Protein AF-A0A931T1K4-F1 (afdb_monomer)

Radius of gyration: 20.06 Å; Cα contacts (8 Å, |Δi|>4): 261; chains: 1; bounding box: 48×31×56 Å

Sequence (236 aa):
MEAYREVIERIEALARERGLSFDPVYFRVTDSDQIAEVASMGLPNRFVHWYWGGAYKELVTQQAKEVFSILELVLNTTPSHAFLRSTNSYLQNVLVIAHVFGHVDFFKNNHWYRKSDKNMLNHAELHARTIRKYEDLYGRDKVEPLLDALLTVASTVNAFERSPAERRKRLIYHLEDKAPMEEWERHLLQIVREEAEYFDLIQRTHVINEGWATFVEAELLRDILDTKSWASLSVQ

Mean predicted aligned error: 4.66 Å

Structure (mmCIF, N/CA/C/O backbone):
data_AF-A0A931T1K4-F1
#
_entry.id   AF-A0A931T1K4-F1
#
loop_
_atom_site.group_PDB
_atom_site.id
_atom_site.type_symbol
_atom_site.label_atom_id
_atom_site.label_alt_id
_atom_site.label_comp_id
_atom_site.label_asym_id
_atom_site.label_entity_id
_atom_site.label_seq_id
_ato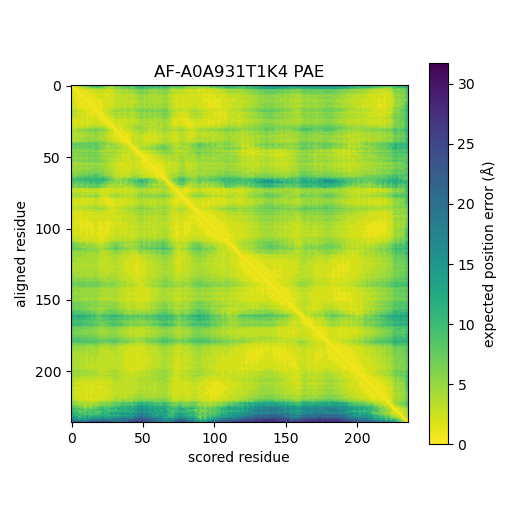m_site.pdbx_PDB_ins_code
_atom_site.Cartn_x
_atom_site.Cartn_y
_atom_site.Cartn_z
_atom_site.occupancy
_atom_site.B_iso_or_equiv
_atom_site.auth_seq_id
_atom_site.auth_comp_id
_atom_site.auth_asym_id
_atom_site.auth_atom_id
_atom_site.pdbx_PDB_model_num
ATOM 1 N N . MET A 1 1 ? 13.619 13.461 -12.540 1.00 87.12 1 MET A N 1
ATOM 2 C CA . MET A 1 1 ? 12.434 13.243 -13.397 1.00 87.12 1 MET A CA 1
ATOM 3 C C . MET A 1 1 ? 12.696 13.547 -14.862 1.00 87.12 1 MET A C 1
ATOM 5 O O . MET A 1 1 ? 12.354 12.695 -15.662 1.00 87.12 1 MET A O 1
ATOM 9 N N . GLU A 1 2 ? 13.323 14.675 -15.227 1.00 86.94 2 GLU A N 1
ATOM 10 C CA . GLU A 1 2 ? 13.563 15.039 -16.643 1.00 86.94 2 GLU A CA 1
ATOM 11 C C . GLU A 1 2 ? 14.201 13.910 -17.473 1.00 86.94 2 GLU A C 1
ATOM 13 O O . GLU A 1 2 ? 13.693 13.570 -18.533 1.00 86.94 2 GLU A O 1
ATOM 18 N N . ALA A 1 3 ? 15.229 13.249 -16.928 1.00 88.12 3 ALA A N 1
ATOM 19 C CA . ALA A 1 3 ? 15.934 12.143 -17.584 1.00 88.12 3 ALA A CA 1
ATOM 20 C C . ALA A 1 3 ? 15.051 10.925 -17.931 1.00 88.12 3 ALA A C 1
ATOM 22 O O . ALA A 1 3 ? 15.427 10.130 -18.785 1.00 88.12 3 ALA A O 1
ATOM 23 N N . TYR A 1 4 ? 13.898 10.765 -17.272 1.00 92.94 4 TYR A N 1
ATOM 24 C CA . TYR A 1 4 ? 13.000 9.627 -17.475 1.00 92.94 4 TYR A CA 1
ATOM 25 C C . TYR A 1 4 ? 11.753 9.980 -18.294 1.00 92.94 4 TYR A C 1
ATOM 27 O O . TYR A 1 4 ? 10.994 9.079 -18.628 1.00 92.94 4 TYR A O 1
ATOM 35 N N . ARG A 1 5 ? 11.509 11.258 -18.625 1.00 93.19 5 ARG A N 1
ATOM 36 C CA . ARG A 1 5 ? 10.252 11.672 -19.275 1.00 93.19 5 ARG A CA 1
ATOM 37 C C . ARG A 1 5 ? 10.025 10.940 -20.600 1.00 93.19 5 ARG A C 1
ATOM 39 O O . ARG A 1 5 ? 8.990 10.311 -20.771 1.00 93.19 5 ARG A O 1
ATOM 46 N N . GLU A 1 6 ? 11.016 10.974 -21.487 1.00 92.69 6 GLU A N 1
ATOM 47 C CA . GLU A 1 6 ? 10.922 10.369 -22.822 1.00 92.69 6 GLU A CA 1
ATOM 48 C C . GLU A 1 6 ? 10.694 8.851 -22.757 1.00 92.69 6 GLU A C 1
ATOM 50 O O . GLU A 1 6 ? 9.853 8.306 -23.470 1.00 92.69 6 GLU A O 1
ATOM 55 N N . VAL A 1 7 ? 11.405 8.156 -21.862 1.00 93.19 7 VAL A N 1
ATOM 56 C CA . VAL A 1 7 ? 11.259 6.701 -21.718 1.00 93.19 7 VAL A CA 1
ATOM 57 C C . VAL A 1 7 ? 9.935 6.319 -21.055 1.00 93.19 7 VAL A C 1
ATOM 59 O O . VAL A 1 7 ? 9.334 5.335 -21.472 1.00 93.19 7 VAL A O 1
ATOM 62 N N . ILE A 1 8 ? 9.432 7.108 -20.096 1.00 95.75 8 ILE A N 1
ATOM 63 C CA . ILE A 1 8 ? 8.096 6.909 -19.512 1.00 95.75 8 ILE A CA 1
ATOM 64 C C . ILE A 1 8 ? 7.027 7.040 -20.598 1.00 95.75 8 ILE A C 1
ATOM 66 O O . ILE A 1 8 ? 6.200 6.145 -20.728 1.00 95.75 8 ILE A O 1
ATOM 70 N N . GLU A 1 9 ? 7.066 8.105 -21.405 1.00 95.56 9 GLU A N 1
ATOM 71 C CA . GLU A 1 9 ? 6.104 8.325 -22.496 1.00 95.56 9 GLU A CA 1
ATOM 72 C C . GLU A 1 9 ? 6.147 7.186 -23.526 1.00 95.56 9 GLU A C 1
ATOM 74 O O . GLU A 1 9 ? 5.102 6.692 -23.957 1.00 95.56 9 GLU A O 1
ATOM 79 N N . ARG A 1 10 ? 7.351 6.714 -23.880 1.00 95.38 10 ARG A N 1
ATOM 80 C CA . ARG A 1 10 ? 7.534 5.581 -24.795 1.00 95.38 10 ARG A CA 1
ATOM 81 C C . ARG A 1 10 ? 6.983 4.272 -24.222 1.00 95.38 10 ARG A C 1
ATOM 83 O O . ARG A 1 10 ? 6.277 3.561 -24.935 1.00 95.38 10 ARG A O 1
ATOM 90 N N . ILE A 1 11 ? 7.303 3.946 -22.966 1.00 96.31 11 ILE A N 1
ATOM 91 C CA . ILE A 1 11 ? 6.806 2.735 -22.293 1.00 96.31 11 ILE A CA 1
ATOM 92 C C . ILE A 1 11 ? 5.284 2.802 -22.158 1.00 96.31 11 ILE A C 1
ATOM 94 O O . ILE A 1 11 ? 4.610 1.819 -22.451 1.00 96.31 11 ILE A O 1
ATOM 98 N N . GLU A 1 12 ? 4.733 3.951 -21.764 1.00 97.00 12 GLU A N 1
ATOM 99 C CA . GLU A 1 12 ? 3.289 4.128 -21.620 1.00 97.00 12 GLU A CA 1
ATOM 100 C C . GLU A 1 12 ? 2.561 3.907 -22.951 1.00 97.00 12 GLU A C 1
ATOM 102 O O . GLU A 1 12 ? 1.560 3.187 -23.000 1.00 97.00 12 GLU A O 1
ATOM 107 N N . ALA A 1 13 ? 3.063 4.507 -24.036 1.00 96.88 13 ALA A N 1
ATOM 108 C CA . ALA A 1 13 ? 2.489 4.344 -25.366 1.00 96.88 13 ALA A CA 1
ATOM 109 C C . ALA A 1 13 ? 2.502 2.872 -25.803 1.00 96.88 13 ALA A C 1
ATOM 111 O O . ALA A 1 13 ? 1.471 2.351 -26.234 1.00 96.88 13 ALA A O 1
ATOM 112 N N . LEU A 1 14 ? 3.636 2.189 -25.612 1.00 96.56 14 LEU A N 1
ATOM 113 C CA . LEU A 1 14 ? 3.775 0.770 -25.926 1.00 96.56 14 LEU A CA 1
ATOM 114 C C . LEU A 1 14 ? 2.833 -0.093 -25.075 1.00 96.56 14 LEU A C 1
ATOM 116 O O . LEU A 1 14 ? 2.155 -0.968 -25.602 1.00 96.56 14 LEU A O 1
ATOM 120 N N . ALA A 1 15 ? 2.727 0.177 -23.773 1.00 97.44 15 ALA A N 1
ATOM 121 C CA . ALA A 1 15 ? 1.816 -0.533 -22.879 1.00 97.44 15 ALA A CA 1
ATOM 122 C C . ALA A 1 15 ? 0.359 -0.429 -23.356 1.00 97.44 15 ALA A C 1
ATOM 124 O O . ALA A 1 15 ? -0.353 -1.433 -23.414 1.00 97.44 15 ALA A O 1
ATOM 125 N N . ARG A 1 16 ? -0.075 0.763 -23.783 1.00 97.62 16 ARG A N 1
ATOM 126 C CA . ARG A 1 16 ? -1.419 0.963 -24.349 1.00 97.62 16 ARG A CA 1
ATOM 127 C C . ARG A 1 16 ? -1.602 0.253 -25.692 1.00 97.62 16 ARG A C 1
ATOM 129 O O . ARG A 1 16 ? -2.656 -0.337 -25.911 1.00 97.62 16 ARG A O 1
ATOM 136 N N . GLU A 1 17 ? -0.597 0.265 -26.567 1.00 96.69 17 GLU A N 1
ATOM 137 C CA . GLU A 1 17 ? -0.617 -0.471 -27.843 1.00 96.69 17 GLU A CA 1
ATOM 138 C C . GLU A 1 17 ? -0.758 -1.985 -27.627 1.00 96.69 17 GLU A C 1
ATOM 140 O O . GLU A 1 17 ? -1.510 -2.657 -28.334 1.00 96.69 17 GLU A O 1
ATOM 145 N N . ARG A 1 18 ? -0.103 -2.515 -26.589 1.00 95.31 18 ARG A N 1
ATOM 146 C CA . ARG A 1 18 ? -0.190 -3.921 -26.165 1.00 95.31 18 ARG A CA 1
ATOM 147 C C . ARG A 1 18 ? -1.501 -4.265 -25.442 1.00 95.31 18 ARG A C 1
ATOM 149 O O . ARG A 1 18 ? -1.695 -5.414 -25.052 1.00 95.31 18 ARG A O 1
ATOM 156 N N . GLY A 1 19 ? -2.417 -3.305 -25.303 1.00 96.38 19 GLY A N 1
ATOM 157 C CA . GLY A 1 19 ? -3.762 -3.514 -24.769 1.00 96.38 19 GLY A CA 1
ATOM 158 C C . GLY A 1 19 ? -3.890 -3.369 -23.253 1.00 96.38 19 GLY A C 1
ATOM 159 O O . GLY A 1 19 ? -4.955 -3.681 -22.718 1.00 96.38 19 GLY A O 1
ATOM 160 N N . LEU A 1 20 ? -2.853 -2.889 -22.556 1.00 97.50 20 LEU A N 1
ATOM 161 C CA . LEU A 1 20 ? -2.938 -2.638 -21.119 1.00 97.50 20 LEU A CA 1
ATOM 162 C C . LEU A 1 20 ? -3.850 -1.438 -20.841 1.00 97.50 20 LEU A C 1
ATOM 164 O O . LEU A 1 20 ? -3.889 -0.449 -21.581 1.00 97.50 20 LEU A O 1
ATOM 168 N N . SER A 1 21 ? -4.577 -1.513 -19.731 1.00 96.56 21 SER A N 1
ATOM 169 C CA . SER A 1 21 ? -5.477 -0.468 -19.264 1.00 96.56 21 SER A CA 1
ATOM 170 C C . SER A 1 21 ? -5.176 -0.143 -17.814 1.00 96.56 21 SER A C 1
ATOM 172 O O . SER A 1 21 ? -5.375 -0.964 -16.927 1.00 96.56 21 SER A O 1
ATOM 174 N N . PHE A 1 22 ? -4.789 1.105 -17.570 1.00 95.94 22 PHE A N 1
ATOM 175 C CA . PHE A 1 22 ? -4.417 1.618 -16.254 1.00 95.94 22 PHE A CA 1
ATOM 176 C C . PHE A 1 22 ? -4.874 3.073 -16.080 1.00 95.94 22 PHE A C 1
ATOM 178 O O . PHE A 1 22 ? -5.330 3.714 -17.038 1.00 95.94 22 PHE A O 1
ATOM 185 N N . ASP A 1 23 ? -4.845 3.560 -14.842 1.00 93.06 23 ASP A N 1
ATOM 186 C CA . ASP A 1 23 ? -5.029 4.981 -14.522 1.00 93.06 23 ASP A CA 1
ATOM 187 C C . ASP A 1 23 ? -3.715 5.747 -14.764 1.00 93.06 23 ASP A C 1
ATOM 189 O O . ASP A 1 23 ? -2.659 5.118 -14.831 1.00 93.06 23 ASP A O 1
ATOM 193 N N . PRO A 1 24 ? -3.735 7.087 -14.906 1.00 95.00 24 PRO A N 1
ATOM 194 C CA . PRO A 1 24 ? -2.505 7.861 -15.061 1.00 95.00 24 PRO A CA 1
ATOM 195 C C . PRO A 1 24 ? -1.522 7.594 -13.917 1.00 95.00 24 PRO A C 1
ATOM 197 O O . PRO A 1 24 ? -1.937 7.513 -12.757 1.00 95.00 24 PRO A O 1
ATOM 200 N N . VAL A 1 25 ? -0.232 7.489 -14.244 1.00 96.44 25 VAL A N 1
ATOM 201 C CA . VAL A 1 25 ? 0.833 7.204 -13.275 1.00 96.44 25 VAL A CA 1
ATOM 202 C C . VAL A 1 25 ? 1.661 8.459 -13.028 1.00 96.44 25 VAL A C 1
ATOM 204 O O . VAL A 1 25 ? 2.205 9.060 -13.952 1.00 96.44 25 VAL A O 1
ATOM 207 N N . TYR A 1 26 ? 1.775 8.852 -11.765 1.00 94.94 26 TYR A N 1
ATOM 208 C CA . TYR A 1 26 ? 2.653 9.920 -11.315 1.00 94.94 26 TYR A CA 1
ATOM 209 C C . TYR A 1 26 ? 3.934 9.324 -10.729 1.00 94.94 26 TYR A C 1
ATOM 211 O O . TYR A 1 26 ? 3.934 8.780 -9.623 1.00 94.94 26 TYR A O 1
ATOM 219 N N . PHE A 1 27 ? 5.033 9.441 -11.475 1.00 95.31 27 PHE A N 1
ATOM 220 C CA . PHE A 1 27 ? 6.354 9.010 -11.028 1.00 95.31 27 PHE A CA 1
ATOM 221 C C . PHE A 1 27 ? 7.057 10.103 -10.219 1.00 95.31 27 PHE A C 1
ATOM 223 O O . PHE A 1 27 ? 7.136 11.261 -10.640 1.00 95.31 27 PHE A O 1
ATOM 230 N N . ARG A 1 28 ? 7.650 9.717 -9.090 1.00 93.06 28 ARG A N 1
ATOM 231 C CA . ARG A 1 28 ? 8.493 10.577 -8.256 1.00 93.06 28 ARG A CA 1
ATOM 232 C C . ARG A 1 28 ? 9.820 9.884 -7.972 1.00 93.06 28 ARG A C 1
ATOM 234 O O . ARG A 1 28 ? 9.836 8.730 -7.571 1.00 93.06 28 ARG A O 1
ATOM 241 N N . VAL A 1 29 ? 10.930 10.602 -8.129 1.00 92.81 29 VAL A N 1
ATOM 242 C CA . VAL A 1 29 ? 12.235 10.135 -7.635 1.00 92.81 29 VAL A CA 1
ATOM 243 C C . VAL A 1 29 ? 12.359 10.500 -6.159 1.00 92.81 29 VAL A C 1
ATOM 245 O O . VAL A 1 29 ? 12.143 11.658 -5.795 1.00 92.81 29 VAL A O 1
ATOM 248 N N . THR A 1 30 ? 12.715 9.523 -5.336 1.00 91.56 30 THR A N 1
ATOM 249 C CA . THR A 1 30 ? 12.908 9.647 -3.890 1.00 91.56 30 THR A CA 1
ATOM 250 C C . THR A 1 30 ? 14.254 9.070 -3.473 1.00 91.56 30 THR A C 1
ATOM 252 O O . THR A 1 30 ? 14.827 8.220 -4.160 1.00 91.56 30 THR A O 1
ATOM 255 N N . ASP A 1 31 ? 14.774 9.534 -2.343 1.00 89.88 31 ASP A N 1
ATOM 256 C CA . ASP A 1 31 ? 15.893 8.868 -1.678 1.00 89.88 31 ASP A CA 1
ATOM 257 C C . ASP A 1 31 ? 15.428 7.611 -0.909 1.00 89.88 31 ASP A C 1
ATOM 259 O O . ASP A 1 31 ? 14.238 7.273 -0.877 1.00 89.88 31 ASP A O 1
ATOM 263 N N . SER A 1 32 ? 16.390 6.873 -0.347 1.00 83.94 32 SER A N 1
ATOM 264 C CA . SER A 1 32 ? 16.126 5.628 0.388 1.00 83.94 32 SER A CA 1
ATOM 265 C C . SER A 1 32 ? 15.343 5.855 1.689 1.00 83.94 32 SER A C 1
ATOM 267 O O . SER A 1 32 ? 14.574 4.984 2.087 1.00 83.94 32 SER A O 1
ATOM 269 N N . ASP A 1 33 ? 15.494 7.014 2.329 1.00 85.94 33 ASP A N 1
ATOM 270 C CA . ASP A 1 33 ? 14.808 7.314 3.588 1.00 85.94 33 ASP A CA 1
ATOM 271 C C . ASP A 1 33 ? 13.334 7.641 3.321 1.00 85.94 33 ASP A C 1
ATOM 273 O O . ASP A 1 33 ? 12.442 7.082 3.957 1.00 85.94 33 ASP A O 1
ATOM 277 N N . GLN A 1 34 ? 13.064 8.459 2.301 1.00 89.12 34 GLN A N 1
ATOM 278 C CA . GLN A 1 34 ? 11.718 8.808 1.847 1.00 89.12 34 GLN A CA 1
ATOM 279 C C . GLN A 1 34 ? 10.921 7.578 1.411 1.00 89.12 34 GLN A C 1
ATOM 281 O O . GLN A 1 34 ? 9.748 7.447 1.761 1.00 89.12 34 GLN A O 1
ATOM 286 N N . ILE A 1 35 ? 11.528 6.662 0.644 1.00 88.31 35 ILE A N 1
ATOM 287 C CA . ILE A 1 35 ? 10.817 5.447 0.225 1.00 88.31 35 ILE A CA 1
ATOM 288 C C . ILE A 1 35 ? 10.576 4.511 1.415 1.00 88.31 35 ILE A C 1
ATOM 290 O O . ILE A 1 35 ? 9.514 3.895 1.492 1.00 88.31 35 ILE A O 1
ATOM 294 N N . ALA A 1 36 ? 11.514 4.437 2.369 1.00 88.31 36 ALA A N 1
ATOM 295 C CA . ALA A 1 36 ? 11.351 3.640 3.581 1.00 88.31 36 ALA A CA 1
ATOM 296 C C . ALA A 1 36 ? 10.256 4.198 4.501 1.00 88.31 36 ALA A C 1
ATOM 298 O O . ALA A 1 36 ? 9.485 3.424 5.067 1.00 88.31 36 ALA A O 1
ATOM 299 N N . GLU A 1 37 ? 10.140 5.522 4.616 1.00 88.38 37 GLU A N 1
ATOM 300 C CA . GLU A 1 37 ? 9.057 6.188 5.345 1.00 88.38 37 GLU A CA 1
ATOM 301 C C . GLU A 1 37 ? 7.692 5.770 4.783 1.00 88.38 37 GLU A C 1
ATOM 303 O O . GLU A 1 37 ? 6.869 5.205 5.509 1.00 88.38 37 GLU A O 1
ATOM 308 N N . VAL A 1 38 ? 7.485 5.931 3.471 1.00 88.25 38 VAL A N 1
ATOM 309 C CA . VAL A 1 38 ? 6.223 5.544 2.823 1.00 88.25 38 VAL A CA 1
ATOM 310 C C . VAL A 1 38 ? 5.974 4.037 2.937 1.00 88.25 38 VAL A C 1
ATOM 312 O O . VAL A 1 38 ? 4.859 3.630 3.257 1.00 88.25 38 VAL A O 1
ATOM 315 N N . ALA A 1 39 ? 6.993 3.199 2.726 1.00 88.38 39 ALA A N 1
ATOM 316 C CA . ALA A 1 39 ? 6.856 1.744 2.787 1.00 88.38 39 ALA A CA 1
ATOM 317 C C . ALA A 1 39 ? 6.519 1.236 4.199 1.00 88.38 39 ALA A C 1
ATOM 319 O O . ALA A 1 39 ? 5.671 0.360 4.347 1.00 88.38 39 ALA A O 1
ATOM 320 N N . SER A 1 40 ? 7.139 1.804 5.238 1.00 89.00 40 SER A N 1
ATOM 321 C CA . SER A 1 40 ? 6.898 1.415 6.635 1.00 89.00 40 SER A CA 1
ATOM 322 C C . SER A 1 40 ? 5.491 1.759 7.124 1.00 89.00 40 SER A C 1
ATOM 324 O O . SER A 1 40 ? 4.880 0.982 7.857 1.00 89.00 40 SER A O 1
ATOM 326 N N . MET A 1 41 ? 4.952 2.902 6.695 1.00 86.56 41 MET A N 1
ATOM 327 C CA . MET A 1 41 ? 3.578 3.292 7.009 1.00 86.56 41 MET A CA 1
ATOM 328 C C . MET A 1 41 ? 2.569 2.599 6.083 1.00 86.56 41 MET A C 1
ATOM 330 O O . MET A 1 41 ? 1.409 2.415 6.455 1.00 86.56 41 MET A O 1
ATOM 334 N N . GLY A 1 42 ? 2.988 2.231 4.871 1.00 85.12 42 GLY A N 1
ATOM 335 C CA . GLY A 1 42 ? 2.167 1.671 3.796 1.00 85.12 42 GLY A CA 1
ATOM 336 C C . GLY A 1 42 ? 1.314 2.711 3.058 1.00 85.12 42 GLY A C 1
ATOM 337 O O . GLY A 1 42 ? 1.010 2.534 1.881 1.00 85.12 42 GLY A O 1
ATOM 338 N N . LEU A 1 43 ? 0.945 3.807 3.728 1.00 87.25 43 LEU A N 1
ATOM 339 C CA . LEU A 1 43 ? 0.208 4.938 3.169 1.00 87.25 43 LEU A CA 1
ATOM 340 C C . LEU A 1 43 ? 0.835 6.257 3.659 1.00 87.25 43 LEU A C 1
ATOM 342 O O . LEU A 1 43 ? 1.068 6.406 4.862 1.00 87.25 43 LEU A O 1
ATOM 346 N N . PRO A 1 44 ? 1.070 7.237 2.769 1.00 85.38 44 PRO A N 1
ATOM 347 C CA . PRO A 1 44 ? 1.333 8.620 3.152 1.00 85.38 44 PRO A CA 1
ATOM 348 C C . PRO A 1 44 ? 0.274 9.162 4.124 1.00 85.38 44 PRO A C 1
ATOM 350 O O . PRO A 1 44 ? -0.911 8.875 3.972 1.00 85.38 44 PRO A O 1
ATOM 353 N N . ASN A 1 45 ? 0.692 9.983 5.092 1.00 84.94 45 ASN A N 1
ATOM 354 C CA . ASN A 1 45 ? -0.183 10.654 6.071 1.00 84.94 45 ASN A CA 1
ATOM 355 C C . ASN A 1 45 ? -1.048 9.729 6.950 1.00 84.94 45 ASN A C 1
ATOM 357 O O . ASN A 1 45 ? -2.015 10.192 7.561 1.00 84.94 45 ASN A O 1
ATOM 361 N N . ARG A 1 46 ? -0.697 8.443 7.050 1.00 90.75 46 ARG A N 1
ATOM 362 C CA . ARG A 1 46 ? -1.349 7.492 7.956 1.00 90.75 46 ARG A CA 1
ATOM 363 C C . ARG A 1 46 ? -1.187 7.911 9.423 1.00 90.75 46 ARG A C 1
ATOM 365 O O . ARG A 1 46 ? -0.295 8.684 9.776 1.00 90.75 46 ARG A O 1
ATOM 372 N N . PHE A 1 47 ? -2.066 7.420 10.295 1.00 92.69 47 PHE A N 1
ATOM 373 C CA . PHE A 1 47 ? -1.985 7.717 11.723 1.00 92.69 47 PHE A CA 1
ATOM 374 C C . PHE A 1 47 ? -0.643 7.282 12.325 1.00 92.69 47 PHE A C 1
ATOM 376 O O . PHE A 1 47 ? -0.070 6.259 11.949 1.00 92.69 47 PHE A O 1
ATOM 383 N N . VAL A 1 48 ? -0.140 8.073 13.273 1.00 90.50 48 VAL A N 1
ATOM 384 C CA . VAL A 1 48 ? 1.145 7.817 13.929 1.00 90.50 48 VAL A CA 1
ATOM 385 C C . VAL A 1 48 ? 0.941 6.788 15.032 1.00 90.50 48 VAL A C 1
ATOM 387 O O . VAL A 1 48 ? 0.041 6.921 15.852 1.00 90.50 48 VAL A O 1
ATOM 390 N N . HIS A 1 49 ? 1.790 5.767 15.051 1.00 92.75 49 HIS A N 1
ATOM 391 C CA . HIS A 1 49 ? 1.782 4.722 16.063 1.00 92.75 49 HIS A CA 1
ATOM 392 C C . HIS A 1 49 ? 3.187 4.129 16.188 1.00 92.75 49 HIS A C 1
ATOM 394 O O . HIS A 1 49 ? 3.917 4.049 15.195 1.00 92.75 49 HIS A O 1
ATOM 400 N N . TRP A 1 50 ? 3.583 3.702 17.389 1.00 91.62 50 TRP A N 1
ATOM 401 C CA . TRP A 1 50 ? 4.937 3.192 17.643 1.00 91.62 50 TRP A CA 1
ATOM 402 C C . TRP A 1 50 ? 5.267 1.948 16.800 1.00 91.62 50 TRP A C 1
ATOM 404 O O . TRP A 1 50 ? 6.416 1.769 16.393 1.00 91.62 50 TRP A O 1
ATOM 414 N N . TYR A 1 51 ? 4.252 1.144 16.464 1.00 88.88 51 TYR A N 1
ATOM 415 C CA . TYR A 1 51 ? 4.368 -0.006 15.560 1.00 88.88 51 TYR A CA 1
ATOM 416 C C . TYR A 1 51 ? 4.996 0.370 14.203 1.00 88.88 51 TYR A C 1
ATOM 418 O O . TYR A 1 51 ? 5.916 -0.311 13.746 1.00 88.88 51 TYR A O 1
ATOM 426 N N . TRP A 1 52 ? 4.591 1.498 13.600 1.00 91.62 52 TRP A N 1
ATOM 427 C CA . TRP A 1 52 ? 5.152 1.974 12.324 1.00 91.62 52 TRP A CA 1
ATOM 428 C C . TRP A 1 52 ? 6.616 2.393 12.467 1.00 91.62 52 TRP A C 1
ATOM 430 O O . TRP A 1 52 ? 7.425 2.129 11.583 1.00 91.62 52 TRP A O 1
ATOM 440 N N . GLY A 1 53 ? 6.981 2.992 13.605 1.00 90.31 53 GLY A N 1
ATOM 441 C CA . GLY A 1 53 ? 8.371 3.342 13.908 1.00 90.31 53 GLY A CA 1
ATOM 442 C C . GLY A 1 53 ? 9.271 2.110 14.046 1.00 90.31 53 GLY A C 1
ATOM 443 O O . GLY A 1 53 ? 10.411 2.120 13.578 1.00 90.31 53 GLY A O 1
ATOM 444 N N . GLY A 1 54 ? 8.748 1.030 14.634 1.00 91.56 54 GLY A N 1
ATOM 445 C CA . GLY A 1 54 ? 9.420 -0.270 14.673 1.00 91.56 54 GLY A CA 1
ATOM 446 C C . GLY A 1 54 ? 9.650 -0.841 13.272 1.00 91.56 54 GLY A C 1
ATOM 447 O O . GLY A 1 54 ? 10.784 -1.181 12.933 1.00 91.56 54 GLY A O 1
ATOM 448 N N . ALA A 1 55 ? 8.604 -0.854 12.440 1.00 90.31 55 ALA A N 1
ATOM 449 C CA . ALA A 1 55 ? 8.678 -1.309 11.051 1.00 90.31 55 ALA A CA 1
ATOM 450 C C . ALA A 1 55 ? 9.670 -0.479 10.216 1.00 90.31 55 ALA A C 1
ATOM 452 O O . ALA A 1 55 ? 10.484 -1.034 9.479 1.00 90.31 55 ALA A O 1
ATOM 453 N N . TYR A 1 56 ? 9.668 0.848 10.379 1.00 92.06 56 TYR A N 1
ATOM 454 C CA . TYR A 1 56 ? 10.643 1.737 9.747 1.00 92.06 56 TYR A CA 1
ATOM 455 C C . TYR A 1 56 ? 12.074 1.379 10.149 1.00 92.06 56 TYR A C 1
ATOM 457 O O . TYR A 1 56 ? 12.954 1.232 9.298 1.00 92.06 56 TYR A O 1
ATOM 465 N N . LYS A 1 57 ? 12.319 1.196 11.453 1.00 92.06 57 LYS A N 1
ATOM 466 C CA . LYS A 1 57 ? 13.654 0.867 11.959 1.00 92.06 57 LYS A CA 1
ATOM 467 C C . LYS A 1 57 ? 14.146 -0.475 11.428 1.00 92.06 57 LYS A C 1
ATOM 469 O O . LYS A 1 57 ? 15.327 -0.587 11.091 1.00 92.06 57 LYS A O 1
ATOM 474 N N . GLU A 1 58 ? 13.270 -1.471 11.355 1.00 91.00 58 GLU A N 1
ATOM 475 C CA . GLU A 1 58 ? 13.575 -2.767 10.756 1.00 91.00 58 GLU A CA 1
ATOM 476 C C . GLU A 1 58 ? 13.948 -2.618 9.276 1.00 91.00 58 GLU A C 1
ATOM 478 O O . GLU A 1 58 ? 15.033 -3.045 8.879 1.00 91.00 58 GLU A O 1
ATOM 483 N N . LEU A 1 59 ? 13.111 -1.935 8.492 1.00 89.44 59 LEU A N 1
ATOM 484 C CA . LEU A 1 59 ? 13.311 -1.749 7.058 1.00 89.44 59 LEU A CA 1
ATOM 485 C C . LEU A 1 59 ? 14.626 -1.024 6.742 1.00 89.44 59 LEU A C 1
ATOM 487 O O . LEU A 1 59 ? 15.425 -1.510 5.942 1.00 89.44 59 LEU A O 1
ATOM 491 N N . VAL A 1 60 ? 14.896 0.102 7.408 1.00 89.94 60 VAL A N 1
ATOM 492 C CA . VAL A 1 60 ? 16.155 0.845 7.235 1.00 89.94 60 VAL A CA 1
ATOM 493 C C . VAL A 1 60 ? 17.357 -0.010 7.638 1.00 89.94 60 VAL A C 1
ATOM 495 O O . VAL A 1 60 ? 18.393 0.029 6.980 1.00 89.94 60 VAL A O 1
ATOM 498 N N . THR A 1 61 ? 17.231 -0.827 8.689 1.00 90.62 61 THR A N 1
ATOM 499 C CA . THR A 1 61 ? 18.313 -1.731 9.110 1.00 90.62 61 THR A CA 1
ATOM 500 C C . THR A 1 61 ? 18.589 -2.810 8.064 1.00 90.62 61 THR A C 1
ATOM 502 O O . THR A 1 61 ? 19.753 -3.116 7.811 1.00 90.62 61 THR A O 1
ATOM 505 N N . GLN A 1 62 ? 17.552 -3.384 7.451 1.00 89.19 62 GLN A N 1
ATOM 506 C CA . GLN A 1 62 ? 17.706 -4.372 6.380 1.00 89.19 62 GLN A CA 1
ATOM 507 C C . GLN A 1 62 ? 18.361 -3.757 5.137 1.00 89.19 62 GLN A C 1
ATOM 509 O O . GLN A 1 62 ? 19.278 -4.362 4.583 1.00 89.19 62 GLN A O 1
ATOM 514 N N . GLN A 1 63 ? 17.961 -2.538 4.756 1.00 84.56 63 GLN A N 1
ATOM 515 C CA . GLN A 1 63 ? 18.569 -1.811 3.636 1.00 84.56 63 GLN A CA 1
ATOM 516 C C . GLN A 1 63 ? 20.032 -1.447 3.901 1.00 84.56 63 GLN A C 1
ATOM 518 O O . GLN A 1 63 ? 20.887 -1.694 3.057 1.00 84.56 63 GLN A O 1
ATOM 523 N N . ALA A 1 64 ? 20.346 -0.927 5.090 1.00 85.88 64 ALA A N 1
ATOM 524 C CA . ALA A 1 64 ? 21.714 -0.569 5.469 1.00 85.88 64 ALA A CA 1
ATOM 525 C C . ALA A 1 64 ? 22.659 -1.781 5.533 1.00 85.88 64 ALA A C 1
ATOM 527 O O . ALA A 1 64 ? 23.870 -1.629 5.406 1.00 85.88 64 ALA A O 1
ATOM 528 N N . LYS A 1 65 ? 22.109 -2.979 5.754 1.00 88.00 65 LYS A N 1
ATOM 529 C CA . LYS A 1 65 ? 22.847 -4.248 5.740 1.00 88.00 65 LYS A CA 1
ATOM 530 C C . LYS A 1 65 ? 22.816 -4.952 4.383 1.00 88.00 65 LYS A C 1
ATOM 532 O O . LYS A 1 65 ? 23.245 -6.099 4.317 1.00 88.00 65 LYS A O 1
ATOM 537 N N . GLU A 1 66 ? 22.266 -4.311 3.351 1.00 81.88 66 GLU A N 1
ATOM 538 C CA . GLU A 1 66 ? 22.127 -4.865 1.997 1.00 81.88 66 GLU A CA 1
ATOM 539 C C . GLU A 1 66 ? 21.393 -6.220 1.962 1.00 81.88 66 GLU A C 1
ATOM 541 O O . GLU A 1 66 ? 21.531 -7.002 1.027 1.00 81.88 66 GLU A O 1
ATOM 546 N N . VAL A 1 67 ? 20.573 -6.502 2.982 1.00 80.81 67 VAL A N 1
ATOM 547 C CA . VAL A 1 67 ? 19.758 -7.726 3.065 1.00 80.81 67 VAL A CA 1
ATOM 548 C C . VAL A 1 67 ? 18.589 -7.648 2.087 1.00 80.81 67 VAL A C 1
ATOM 550 O O . VAL A 1 67 ? 18.162 -8.657 1.533 1.00 80.81 67 VAL A O 1
ATOM 553 N N . PHE A 1 68 ? 18.058 -6.442 1.900 1.00 77.62 68 PHE A N 1
ATOM 554 C CA . PHE A 1 68 ? 16.905 -6.165 1.059 1.00 77.62 68 PHE A CA 1
ATOM 555 C C . PHE A 1 68 ? 16.987 -4.735 0.523 1.00 77.62 68 PHE A C 1
ATOM 557 O O . PHE A 1 68 ? 17.456 -3.833 1.214 1.00 77.62 68 PHE A O 1
ATOM 564 N N . SER A 1 69 ? 16.505 -4.512 -0.696 1.00 75.56 69 SER A N 1
ATOM 565 C CA . SER A 1 69 ? 16.339 -3.181 -1.274 1.00 75.56 69 SER A CA 1
ATOM 566 C C . SER A 1 69 ? 14.959 -3.074 -1.893 1.00 75.56 69 SER A C 1
ATOM 568 O O . SER A 1 69 ? 14.568 -3.921 -2.691 1.00 75.56 69 SER A O 1
ATOM 570 N N . ILE A 1 70 ? 14.245 -2.000 -1.564 1.00 79.12 70 ILE A N 1
ATOM 571 C CA . ILE A 1 70 ? 13.028 -1.633 -2.284 1.00 79.12 70 ILE A CA 1
ATOM 572 C C . ILE A 1 70 ? 13.485 -1.111 -3.640 1.00 79.12 70 ILE A C 1
ATOM 574 O O . ILE A 1 70 ? 14.189 -0.108 -3.689 1.00 79.12 70 ILE A O 1
ATOM 578 N N . LEU A 1 71 ? 13.158 -1.796 -4.729 1.00 77.75 71 LEU A N 1
ATOM 579 C CA . LEU A 1 71 ? 13.417 -1.269 -6.072 1.00 77.75 71 LEU A CA 1
ATOM 580 C C . LEU A 1 71 ? 12.306 -0.312 -6.493 1.00 77.75 71 LEU A C 1
ATOM 582 O O . LEU A 1 71 ? 12.577 0.729 -7.092 1.00 77.75 71 LEU A O 1
ATOM 586 N N . GLU A 1 72 ? 11.084 -0.633 -6.083 1.00 83.38 72 GLU A N 1
ATOM 587 C CA . GLU A 1 72 ? 9.873 0.066 -6.464 1.00 83.38 72 GLU A CA 1
ATOM 588 C C . GLU A 1 72 ? 8.869 0.116 -5.320 1.00 83.38 72 GLU A C 1
ATOM 590 O O . GLU A 1 72 ? 8.794 -0.771 -4.469 1.00 83.38 72 GLU A O 1
ATOM 595 N N . LEU A 1 73 ? 8.081 1.181 -5.313 1.00 90.81 73 LEU A N 1
ATOM 596 C CA . LEU A 1 73 ? 6.899 1.289 -4.480 1.00 90.81 73 LEU A CA 1
ATOM 597 C C . LEU A 1 73 ? 5.814 1.946 -5.321 1.00 90.81 73 LEU A C 1
ATOM 599 O O . LEU A 1 73 ? 6.026 3.027 -5.872 1.00 90.81 73 LEU A O 1
ATOM 603 N N . VAL A 1 74 ? 4.656 1.304 -5.418 1.00 93.38 74 VAL A N 1
ATOM 604 C CA . VAL A 1 74 ? 3.516 1.823 -6.173 1.00 93.38 74 VAL A CA 1
ATOM 605 C C . VAL A 1 74 ? 2.259 1.791 -5.310 1.00 93.38 74 VAL A C 1
ATOM 607 O O . VAL A 1 74 ? 1.946 0.799 -4.657 1.00 93.38 74 VAL A O 1
ATOM 610 N N . LEU A 1 75 ? 1.537 2.908 -5.289 1.00 91.75 75 LEU A N 1
ATOM 611 C CA . LEU A 1 75 ? 0.296 3.077 -4.546 1.00 91.75 75 LEU A CA 1
ATOM 612 C C . LEU A 1 75 ? -0.881 3.081 -5.517 1.00 91.75 75 LEU A C 1
ATOM 614 O O . LEU A 1 75 ? -0.905 3.853 -6.482 1.00 91.75 75 LEU A O 1
ATOM 618 N N . ASN A 1 76 ? -1.876 2.240 -5.232 1.00 90.81 76 ASN A N 1
ATOM 619 C CA . ASN A 1 76 ? -3.094 2.157 -6.029 1.00 90.81 76 ASN A CA 1
ATOM 620 C C . ASN A 1 76 ? -4.063 3.297 -5.703 1.00 90.81 76 ASN A C 1
ATOM 622 O O . ASN A 1 76 ? -5.053 3.123 -4.994 1.00 90.81 76 ASN A O 1
ATOM 626 N N . THR A 1 77 ? -3.771 4.469 -6.245 1.00 90.06 77 THR A N 1
ATOM 627 C CA . THR A 1 77 ? -4.639 5.645 -6.188 1.00 90.06 77 THR A CA 1
ATOM 628 C C . THR A 1 77 ? -5.022 6.113 -7.585 1.00 90.06 77 THR A C 1
ATOM 630 O O . THR A 1 77 ? -4.531 5.585 -8.585 1.00 90.06 77 THR A O 1
ATOM 633 N N . THR A 1 78 ? -5.885 7.125 -7.670 1.00 88.25 78 THR A N 1
ATOM 634 C CA . THR A 1 78 ? -6.205 7.804 -8.933 1.00 88.25 78 THR A CA 1
ATOM 635 C C . THR A 1 78 ? -5.801 9.283 -8.841 1.00 88.25 78 THR A C 1
ATOM 637 O O . THR A 1 78 ? -6.510 10.046 -8.184 1.00 88.25 78 THR A O 1
ATOM 640 N N . PRO A 1 79 ? -4.694 9.720 -9.484 1.00 92.88 79 PRO A N 1
ATOM 641 C CA . PRO A 1 79 ? -3.726 8.934 -10.269 1.00 92.88 79 PRO A CA 1
ATOM 642 C C . PRO A 1 79 ? -2.904 7.974 -9.398 1.00 92.88 79 PRO A C 1
ATOM 644 O O . PRO A 1 79 ? -2.804 8.177 -8.188 1.00 92.88 79 PRO A O 1
ATOM 647 N N . SER A 1 80 ? -2.322 6.929 -9.989 1.00 93.50 80 SER A N 1
ATOM 648 C CA . SER A 1 80 ? -1.447 5.995 -9.266 1.00 93.50 80 SER A CA 1
ATOM 649 C C . SER A 1 80 ? -0.104 6.661 -8.994 1.00 93.50 80 SER A C 1
ATOM 651 O O . SER A 1 80 ? 0.421 7.351 -9.862 1.00 93.50 80 SER A O 1
ATOM 653 N N . HIS A 1 81 ? 0.455 6.479 -7.800 1.00 93.62 81 HIS A N 1
ATOM 654 C CA . HIS A 1 81 ? 1.741 7.085 -7.434 1.00 93.62 81 HIS A CA 1
ATOM 655 C C . HIS A 1 81 ? 2.825 6.017 -7.430 1.00 93.62 81 HIS A C 1
ATOM 657 O O . HIS A 1 81 ? 2.669 5.003 -6.757 1.00 93.62 81 HIS A O 1
ATOM 663 N N . ALA A 1 82 ? 3.918 6.250 -8.150 1.00 94.62 82 ALA A N 1
ATOM 664 C CA . ALA A 1 82 ? 5.056 5.342 -8.215 1.00 94.62 82 ALA A CA 1
ATOM 665 C C . ALA A 1 82 ? 6.342 6.056 -7.788 1.00 94.62 82 ALA A C 1
ATOM 667 O O . ALA A 1 82 ? 6.605 7.192 -8.197 1.00 94.62 82 ALA A O 1
ATOM 668 N N . PHE A 1 83 ? 7.148 5.388 -6.970 1.00 93.50 83 PHE A N 1
ATOM 669 C CA . PHE A 1 83 ? 8.377 5.931 -6.405 1.00 93.50 83 PHE A CA 1
ATOM 670 C C . PHE A 1 83 ? 9.590 5.201 -6.981 1.00 93.50 83 PHE A C 1
ATOM 672 O O . PHE A 1 83 ? 9.709 3.983 -6.866 1.00 93.50 83 PHE A O 1
ATOM 679 N N . LEU A 1 84 ? 10.483 5.969 -7.602 1.00 92.81 84 LEU A N 1
ATOM 680 C CA . LEU A 1 84 ? 11.765 5.521 -8.140 1.00 92.81 84 LEU A CA 1
ATOM 681 C C . LEU A 1 84 ? 12.876 5.909 -7.169 1.00 92.81 84 LEU A C 1
ATOM 683 O O . LEU A 1 84 ? 12.856 7.015 -6.626 1.00 92.81 84 LEU A O 1
ATOM 687 N N . ARG A 1 85 ? 13.899 5.071 -7.006 1.00 90.44 85 ARG A N 1
ATOM 688 C CA . ARG A 1 85 ? 15.047 5.434 -6.166 1.00 90.44 85 ARG A CA 1
ATOM 689 C C . ARG A 1 85 ? 16.079 6.245 -6.932 1.00 90.44 85 ARG A C 1
ATOM 691 O O . ARG A 1 85 ? 16.447 5.928 -8.063 1.00 90.44 85 ARG A O 1
ATOM 698 N N . SER A 1 86 ? 16.593 7.282 -6.279 1.00 90.06 86 SER A N 1
ATOM 699 C CA . SER A 1 86 ? 17.666 8.129 -6.810 1.00 90.06 86 SER A CA 1
ATOM 700 C C . SER A 1 86 ? 19.011 7.407 -6.923 1.00 90.06 86 SER A C 1
ATOM 702 O O . SER A 1 86 ? 19.833 7.790 -7.749 1.00 90.06 86 SER A O 1
ATOM 704 N N . THR A 1 87 ? 19.227 6.367 -6.115 1.00 87.25 87 THR A N 1
ATOM 705 C CA . THR A 1 87 ? 20.454 5.558 -6.102 1.00 87.25 87 THR A CA 1
ATOM 706 C C . THR A 1 87 ? 20.487 4.481 -7.182 1.00 87.25 87 THR A C 1
ATOM 708 O O . THR A 1 87 ? 21.555 3.940 -7.452 1.00 87.25 87 THR A O 1
ATOM 711 N N . ASN A 1 88 ? 19.340 4.156 -7.784 1.00 87.38 88 ASN A N 1
ATOM 712 C CA . ASN A 1 88 ? 19.268 3.186 -8.870 1.00 87.38 88 ASN A CA 1
ATOM 713 C C . ASN A 1 88 ? 19.974 3.733 -10.118 1.00 87.38 88 ASN A C 1
ATOM 715 O O . ASN A 1 88 ? 19.911 4.930 -10.422 1.00 87.38 88 ASN A O 1
ATOM 719 N N . SER A 1 89 ? 20.598 2.840 -10.884 1.00 89.06 89 SER A N 1
ATOM 720 C CA . SER A 1 89 ? 21.115 3.168 -12.208 1.00 89.06 89 SER A CA 1
ATOM 721 C C . SER A 1 89 ? 19.975 3.570 -13.152 1.00 89.06 89 SER A C 1
ATOM 723 O O . SER A 1 89 ? 18.800 3.265 -12.924 1.00 89.06 89 SER A O 1
ATOM 725 N N . TYR A 1 90 ? 20.319 4.250 -14.248 1.00 89.31 90 TYR A N 1
ATOM 726 C CA . TYR A 1 90 ? 19.328 4.644 -15.250 1.00 89.31 90 TYR A CA 1
ATOM 727 C C . TYR A 1 90 ? 18.524 3.438 -15.756 1.00 89.31 90 TYR A C 1
ATOM 729 O O . TYR A 1 90 ? 17.298 3.486 -15.776 1.00 89.31 90 TYR A O 1
ATOM 737 N N . LEU A 1 91 ? 19.209 2.341 -16.097 1.00 87.94 91 LEU A N 1
ATOM 738 C CA . LEU A 1 91 ? 18.564 1.130 -16.604 1.00 87.94 91 LEU A CA 1
ATOM 739 C C . LEU A 1 91 ? 17.713 0.428 -15.536 1.00 87.94 91 LEU A C 1
ATOM 741 O O . LEU A 1 91 ? 16.630 -0.041 -15.866 1.00 87.94 91 LEU A O 1
ATOM 745 N N . GLN A 1 92 ? 18.141 0.408 -14.268 1.00 88.88 92 GLN A N 1
ATOM 746 C CA . GLN A 1 92 ? 17.323 -0.124 -13.168 1.00 88.88 92 GLN A CA 1
ATOM 747 C C . GLN A 1 92 ? 16.007 0.648 -13.024 1.00 88.88 92 GLN A C 1
ATOM 749 O O . GLN A 1 92 ? 14.949 0.047 -12.886 1.00 88.88 92 GLN A O 1
ATOM 754 N N . ASN A 1 93 ? 16.042 1.981 -13.115 1.00 92.38 93 ASN A N 1
ATOM 755 C CA . ASN A 1 93 ? 14.812 2.771 -13.075 1.00 92.38 93 ASN A CA 1
ATOM 756 C C . ASN A 1 93 ? 13.952 2.592 -14.335 1.00 92.38 93 ASN A C 1
ATOM 758 O O . ASN A 1 93 ? 12.733 2.624 -14.223 1.00 92.38 93 ASN A O 1
ATOM 762 N N . VAL A 1 94 ? 14.543 2.369 -15.514 1.00 92.25 94 VAL A N 1
ATOM 763 C CA . VAL A 1 94 ? 13.783 2.007 -16.728 1.00 92.25 94 VAL A CA 1
ATOM 764 C C . VAL A 1 94 ? 13.048 0.676 -16.547 1.00 92.25 94 VAL A C 1
ATOM 766 O O . VAL A 1 94 ? 11.888 0.575 -16.942 1.00 92.25 94 VAL A O 1
ATOM 769 N N . LEU A 1 95 ? 13.694 -0.304 -15.911 1.00 92.25 95 LEU A N 1
ATOM 770 C CA . LEU A 1 95 ? 13.091 -1.591 -15.567 1.00 92.25 95 LEU A CA 1
ATOM 771 C C . LEU A 1 95 ? 11.902 -1.405 -14.613 1.00 92.25 95 LEU A C 1
ATOM 773 O O . LEU A 1 95 ? 10.782 -1.768 -14.961 1.00 92.25 95 LEU A O 1
ATOM 777 N N . VAL A 1 96 ? 12.108 -0.686 -13.505 1.00 94.19 96 VAL A N 1
ATOM 778 C CA . VAL A 1 96 ? 11.040 -0.349 -12.547 1.00 94.19 96 VAL A CA 1
ATOM 779 C C . VAL A 1 96 ? 9.877 0.393 -13.217 1.00 94.19 96 VAL A C 1
ATOM 781 O O . VAL A 1 96 ? 8.717 0.116 -12.933 1.00 94.19 96 VAL A O 1
ATOM 784 N N . ILE A 1 97 ? 10.143 1.335 -14.130 1.00 96.12 97 ILE A N 1
ATOM 785 C CA . ILE A 1 97 ? 9.078 2.052 -14.852 1.00 96.12 97 ILE A CA 1
ATOM 786 C C . ILE A 1 97 ? 8.212 1.074 -15.656 1.00 96.12 97 ILE A C 1
ATOM 788 O O . ILE A 1 97 ? 6.986 1.180 -15.611 1.00 96.12 97 ILE A O 1
ATOM 792 N N . ALA A 1 98 ? 8.822 0.128 -16.377 1.00 96.19 98 ALA A N 1
ATOM 793 C CA . ALA A 1 98 ? 8.087 -0.882 -17.136 1.00 96.19 98 ALA A CA 1
ATOM 794 C C . ALA A 1 98 ? 7.287 -1.822 -16.218 1.00 96.19 98 ALA A C 1
ATOM 796 O O . ALA A 1 98 ? 6.111 -2.079 -16.487 1.00 96.19 98 ALA A O 1
ATOM 797 N N . HIS A 1 99 ? 7.880 -2.259 -15.106 1.00 97.06 99 HIS A N 1
ATOM 798 C CA . HIS A 1 99 ? 7.221 -3.096 -14.098 1.00 97.06 99 HIS A CA 1
ATOM 799 C C . HIS A 1 99 ? 6.013 -2.405 -13.457 1.00 97.06 99 HIS A C 1
ATOM 801 O O . HIS A 1 99 ? 4.929 -2.985 -13.359 1.00 97.06 99 HIS A O 1
ATOM 807 N N . VAL A 1 100 ? 6.138 -1.112 -13.134 1.00 97.44 100 VAL A N 1
ATOM 808 C CA . VAL A 1 100 ? 5.041 -0.286 -12.604 1.00 97.44 100 VAL A CA 1
ATOM 809 C C . VAL A 1 100 ? 3.828 -0.282 -13.536 1.00 97.44 100 VAL A C 1
ATOM 811 O O . VAL A 1 100 ? 2.703 -0.340 -13.041 1.00 97.44 100 VAL A O 1
ATOM 814 N N . PHE A 1 101 ? 4.009 -0.258 -14.863 1.00 97.69 101 PHE A N 1
ATOM 815 C CA . PHE A 1 101 ? 2.877 -0.348 -15.798 1.00 97.69 101 PHE A CA 1
ATOM 816 C C . PHE A 1 101 ? 2.143 -1.686 -15.721 1.00 97.69 101 PHE A C 1
ATOM 818 O O . PHE A 1 101 ? 0.918 -1.720 -15.856 1.00 97.69 101 PHE A O 1
ATOM 825 N N . GLY A 1 102 ? 2.860 -2.770 -15.429 1.00 97.31 102 GLY A N 1
ATOM 826 C CA . GLY A 1 102 ? 2.245 -4.051 -15.115 1.00 97.31 102 GLY A CA 1
ATOM 827 C C . GLY A 1 102 ? 1.434 -3.997 -13.821 1.00 97.31 102 GLY A C 1
ATOM 828 O O . GLY A 1 102 ? 0.271 -4.406 -13.812 1.00 97.31 102 GLY A O 1
ATOM 829 N N . HIS A 1 103 ? 1.976 -3.406 -12.753 1.00 96.81 103 HIS A N 1
ATOM 830 C CA . HIS A 1 103 ? 1.225 -3.210 -11.510 1.00 96.81 103 HIS A CA 1
ATOM 831 C C . HIS A 1 103 ? -0.043 -2.385 -11.701 1.00 96.81 103 HIS A C 1
ATOM 833 O O . HIS A 1 103 ? -1.114 -2.804 -11.273 1.00 96.81 103 HIS A O 1
ATOM 839 N N . VAL A 1 104 ? 0.036 -1.218 -12.346 1.00 96.56 104 VAL A N 1
ATOM 840 C CA . VAL A 1 104 ? -1.140 -0.342 -12.467 1.00 96.56 104 VAL A CA 1
ATOM 841 C C . VAL A 1 104 ? -2.213 -0.924 -13.389 1.00 96.56 104 VAL A C 1
ATOM 843 O O . VAL A 1 104 ? -3.401 -0.650 -13.195 1.00 96.56 104 VAL A O 1
ATOM 846 N N . ASP A 1 105 ? -1.830 -1.778 -14.342 1.00 97.38 105 ASP A N 1
ATOM 847 C CA . ASP A 1 105 ? -2.772 -2.592 -15.109 1.00 97.38 105 ASP A CA 1
ATOM 848 C C . ASP A 1 105 ? -3.438 -3.658 -14.223 1.00 97.38 105 ASP A C 1
ATOM 850 O O . ASP A 1 105 ? -4.673 -3.737 -14.159 1.00 97.38 105 ASP A O 1
ATOM 854 N N . PHE A 1 106 ? -2.645 -4.410 -13.449 1.00 96.75 106 PHE A N 1
ATOM 855 C CA . PHE A 1 106 ? -3.165 -5.383 -12.487 1.00 96.75 106 PHE A CA 1
ATOM 856 C C . PHE A 1 106 ? -4.140 -4.725 -11.513 1.00 96.75 106 PHE A C 1
ATOM 858 O O . PHE A 1 106 ? -5.228 -5.249 -11.258 1.00 96.75 106 PHE A O 1
ATOM 865 N N . PHE A 1 107 ? -3.789 -3.544 -11.009 1.00 94.62 107 PHE A N 1
ATOM 866 C CA . PHE A 1 107 ? -4.584 -2.820 -10.033 1.00 94.62 107 PHE A CA 1
ATOM 867 C C . PHE A 1 107 ? -5.974 -2.472 -10.556 1.00 94.62 107 PHE A C 1
ATOM 869 O O . PHE A 1 107 ? -6.966 -2.565 -9.827 1.00 94.62 107 PHE A O 1
ATOM 876 N N . LYS A 1 108 ? -6.064 -2.094 -11.832 1.00 94.19 108 LYS A N 1
ATOM 877 C CA . LYS A 1 108 ? -7.326 -1.715 -12.465 1.00 94.19 108 LYS A CA 1
ATOM 878 C C . LYS A 1 108 ? -8.180 -2.922 -12.844 1.00 94.19 108 LYS A C 1
ATOM 880 O O . LYS A 1 108 ? -9.409 -2.845 -12.746 1.00 94.19 108 LYS A O 1
ATOM 885 N N . ASN A 1 109 ? -7.552 -4.016 -13.272 1.00 94.50 109 ASN A N 1
ATOM 886 C CA . ASN A 1 109 ? -8.248 -5.108 -13.952 1.00 94.50 109 ASN A CA 1
ATOM 887 C C . ASN A 1 109 ? -8.441 -6.361 -13.089 1.00 94.50 109 ASN A C 1
ATOM 889 O O . ASN A 1 109 ? -9.393 -7.115 -13.315 1.00 94.50 109 ASN A O 1
ATOM 893 N N . ASN A 1 110 ? -7.602 -6.588 -12.075 1.00 94.19 110 ASN A N 1
ATOM 894 C CA . ASN A 1 110 ? -7.710 -7.771 -11.230 1.00 94.19 110 ASN A CA 1
ATOM 895 C C . ASN A 1 110 ? -9.056 -7.815 -10.495 1.00 94.19 110 ASN A C 1
ATOM 897 O O . ASN A 1 110 ? -9.482 -6.849 -9.869 1.00 94.19 110 ASN A O 1
ATOM 901 N N . HIS A 1 111 ? -9.713 -8.976 -10.519 1.00 89.38 111 HIS A N 1
ATOM 902 C CA . HIS A 1 111 ? -11.063 -9.164 -9.977 1.00 89.38 111 HIS A CA 1
ATOM 903 C C . HIS A 1 111 ? -11.229 -8.755 -8.503 1.00 89.38 111 HIS A C 1
ATOM 905 O O . HIS A 1 111 ? -12.290 -8.255 -8.112 1.00 89.38 111 HIS A O 1
ATOM 911 N N . TRP A 1 112 ? -10.206 -8.991 -7.685 1.00 85.75 112 TRP A N 1
ATOM 912 C CA . TRP A 1 112 ? -10.216 -8.661 -6.262 1.00 85.75 112 TRP A CA 1
ATOM 913 C C . TRP A 1 112 ? -9.681 -7.257 -6.025 1.00 85.75 112 TRP A C 1
ATOM 915 O O . TRP A 1 112 ? -10.338 -6.460 -5.359 1.00 85.75 112 TRP A O 1
ATOM 925 N N . TYR A 1 113 ? -8.541 -6.942 -6.632 1.00 85.56 113 TYR A N 1
ATOM 926 C CA . TYR A 1 113 ? -7.836 -5.697 -6.374 1.00 85.56 113 TYR A CA 1
ATOM 927 C C . TYR A 1 113 ? -8.529 -4.468 -6.964 1.00 85.56 113 TYR A C 1
ATOM 929 O O . TYR A 1 113 ? -8.513 -3.410 -6.351 1.00 85.56 113 TYR A O 1
ATOM 937 N N . ARG A 1 114 ? -9.268 -4.603 -8.074 1.00 85.94 114 ARG A N 1
ATOM 938 C CA . ARG A 1 114 ? -10.035 -3.493 -8.675 1.00 85.94 114 ARG A CA 1
ATOM 939 C C . ARG A 1 114 ? -11.054 -2.838 -7.739 1.00 85.94 114 ARG A C 1
ATOM 941 O O . ARG A 1 114 ? -11.613 -1.799 -8.077 1.00 85.94 114 ARG A O 1
ATOM 948 N N . LYS A 1 115 ? -11.386 -3.512 -6.634 1.00 84.00 115 LYS A N 1
ATOM 949 C CA . LYS A 1 115 ? -12.346 -3.067 -5.620 1.00 84.00 115 LYS A CA 1
ATOM 950 C C . LYS A 1 115 ? -11.681 -2.337 -4.460 1.00 84.00 115 LYS A C 1
ATOM 952 O O . LYS A 1 115 ? -12.405 -1.833 -3.608 1.00 84.00 115 LYS A O 1
ATOM 957 N N . SER A 1 116 ? -10.350 -2.332 -4.387 1.00 87.62 116 SER A N 1
ATOM 958 C CA . SER A 1 116 ? -9.643 -1.593 -3.351 1.00 87.62 116 SER A CA 1
ATOM 959 C C . SER A 1 116 ? -9.976 -0.113 -3.465 1.00 87.62 116 SER A C 1
ATOM 961 O O . SER A 1 116 ? -10.141 0.421 -4.566 1.00 87.62 116 SER A O 1
ATOM 963 N N . ASP A 1 117 ? -10.026 0.552 -2.324 1.00 89.19 117 ASP A N 1
ATOM 964 C CA . ASP A 1 117 ? -10.292 1.975 -2.271 1.00 89.19 117 ASP A CA 1
ATOM 965 C C . ASP A 1 117 ? -9.131 2.788 -2.866 1.00 89.19 117 ASP A C 1
ATOM 967 O O . ASP A 1 117 ? -8.041 2.864 -2.301 1.00 89.19 117 ASP A O 1
ATOM 971 N N . LYS A 1 118 ? -9.381 3.431 -4.011 1.00 89.25 118 LYS A N 1
ATOM 972 C CA . LYS A 1 118 ? -8.404 4.303 -4.682 1.00 89.25 118 LYS A CA 1
ATOM 973 C C . LYS A 1 118 ? -8.243 5.664 -4.002 1.00 89.25 118 LYS A C 1
ATOM 975 O O . LYS A 1 118 ? -7.343 6.426 -4.355 1.00 89.25 118 LYS A O 1
ATOM 980 N N . ASN A 1 119 ? -9.118 5.981 -3.052 1.00 91.94 119 ASN A N 1
ATOM 981 C CA . ASN A 1 119 ? -9.104 7.198 -2.255 1.00 91.94 119 ASN A CA 1
ATOM 982 C C . ASN A 1 119 ? -8.475 6.980 -0.868 1.00 91.94 119 ASN A C 1
ATOM 984 O O . ASN A 1 119 ? -8.510 7.882 -0.029 1.00 91.94 119 ASN A O 1
ATOM 988 N N . MET A 1 120 ? -7.873 5.809 -0.625 1.00 91.75 120 MET A N 1
ATOM 989 C CA . MET A 1 120 ? -7.355 5.416 0.686 1.00 91.75 120 MET A CA 1
ATOM 990 C C . MET A 1 120 ? -6.335 6.412 1.269 1.00 91.75 120 MET A C 1
ATOM 992 O O . MET A 1 120 ? -6.244 6.541 2.481 1.00 91.75 120 MET A O 1
ATOM 996 N N . LEU A 1 121 ? -5.621 7.191 0.445 1.00 90.56 121 LEU A N 1
ATOM 997 C CA . LEU A 1 121 ? -4.760 8.282 0.936 1.00 90.56 121 LEU A CA 1
ATOM 998 C C . LEU A 1 121 ? -5.540 9.347 1.719 1.00 90.56 121 LEU A C 1
ATOM 1000 O O . LEU A 1 121 ? -5.127 9.757 2.801 1.00 90.56 121 LEU A O 1
ATOM 1004 N N . ASN A 1 122 ? -6.685 9.774 1.185 1.00 92.62 122 ASN A N 1
ATOM 1005 C CA . ASN A 1 122 ? -7.536 10.764 1.838 1.00 92.62 122 ASN A CA 1
ATOM 1006 C C . ASN A 1 122 ? -8.234 10.162 3.065 1.00 92.62 122 ASN A C 1
ATOM 1008 O O . ASN A 1 122 ? -8.398 10.848 4.075 1.00 92.62 122 ASN A O 1
ATOM 1012 N N . HIS A 1 123 ? -8.608 8.879 3.004 1.00 94.56 123 HIS A N 1
ATOM 1013 C CA . HIS A 1 123 ? -9.158 8.165 4.157 1.00 94.56 123 HIS A CA 1
ATOM 1014 C C . HIS A 1 123 ? -8.126 8.018 5.277 1.00 94.56 123 HIS A C 1
ATOM 1016 O O . HIS A 1 123 ? -8.421 8.399 6.402 1.00 94.56 123 HIS A O 1
ATOM 1022 N N . ALA A 1 124 ? -6.893 7.606 4.979 1.00 94.00 124 ALA A N 1
ATOM 1023 C CA . ALA A 1 124 ? -5.811 7.510 5.957 1.00 94.00 124 ALA A CA 1
ATOM 1024 C C . ALA A 1 124 ? -5.513 8.857 6.635 1.00 94.00 124 ALA A C 1
ATOM 1026 O O . ALA A 1 124 ? -5.323 8.917 7.851 1.00 94.00 124 ALA A O 1
ATOM 1027 N N . GLU A 1 125 ? -5.545 9.961 5.882 1.00 94.81 125 GLU A N 1
ATOM 1028 C CA . GLU A 1 125 ? -5.406 11.295 6.467 1.00 94.81 125 GLU A CA 1
ATOM 1029 C C . GLU A 1 125 ? -6.587 11.643 7.394 1.00 94.81 125 GLU A C 1
ATOM 1031 O O . GLU A 1 125 ? -6.391 12.177 8.494 1.00 94.81 125 GLU A O 1
ATOM 1036 N N . LEU A 1 126 ? -7.820 11.326 6.985 1.00 96.75 126 LEU A N 1
ATOM 1037 C CA . LEU A 1 126 ? -9.015 11.508 7.812 1.00 96.75 126 LEU A CA 1
ATOM 1038 C C . LEU A 1 126 ? -8.962 10.648 9.084 1.00 96.75 126 LEU A C 1
ATOM 1040 O O . LEU A 1 126 ? -9.297 11.136 10.168 1.00 96.75 126 LEU A O 1
ATOM 1044 N N . HIS A 1 127 ? -8.502 9.405 8.975 1.00 97.06 127 HIS A N 1
ATOM 1045 C CA . HIS A 1 127 ? -8.288 8.491 10.092 1.00 97.06 127 HIS A CA 1
ATOM 1046 C C . HIS A 1 127 ? -7.268 9.068 11.068 1.00 97.06 127 HIS A C 1
ATOM 1048 O O . HIS A 1 127 ? -7.550 9.171 12.259 1.00 97.06 127 HIS A O 1
ATOM 1054 N N . ALA A 1 128 ? -6.129 9.556 10.567 1.00 96.81 128 ALA A N 1
ATOM 1055 C CA . ALA A 1 128 ? -5.104 10.192 11.385 1.00 96.81 128 ALA A CA 1
ATOM 1056 C C . ALA A 1 128 ? -5.634 11.423 12.135 1.00 96.81 128 ALA A C 1
ATOM 1058 O O . ALA A 1 128 ? -5.332 11.612 13.313 1.00 96.81 128 ALA A O 1
ATOM 1059 N N . ARG A 1 129 ? -6.450 12.262 11.481 1.00 97.50 129 ARG A N 1
ATOM 1060 C CA . ARG A 1 129 ? -7.107 13.409 12.135 1.00 97.50 129 ARG A CA 1
ATOM 1061 C C . ARG A 1 129 ? -8.116 12.962 13.194 1.00 97.50 129 ARG A C 1
ATOM 1063 O O . ARG A 1 129 ? -8.191 13.577 14.254 1.00 97.50 129 ARG A O 1
ATOM 1070 N N . THR A 1 130 ? -8.871 11.905 12.914 1.00 97.75 130 THR A N 1
ATOM 1071 C CA . THR A 1 130 ? -9.879 11.358 13.831 1.00 97.75 130 THR A CA 1
ATOM 1072 C C . THR A 1 130 ? -9.238 10.742 15.071 1.00 97.75 130 THR A C 1
ATOM 1074 O O . THR A 1 130 ? -9.684 11.020 16.180 1.00 97.75 130 THR A O 1
ATOM 1077 N N . ILE A 1 131 ? -8.159 9.978 14.900 1.00 97.38 131 ILE A N 1
ATOM 1078 C CA . ILE A 1 131 ? -7.396 9.397 16.008 1.00 97.38 131 ILE A CA 1
ATOM 1079 C C . ILE A 1 131 ? -6.839 10.505 16.904 1.00 97.38 131 ILE A C 1
ATOM 1081 O O . ILE A 1 131 ? -7.112 10.487 18.099 1.00 97.38 131 ILE A O 1
ATOM 1085 N N . ARG A 1 132 ? -6.189 11.530 16.330 1.00 97.19 132 ARG A N 1
ATOM 1086 C CA . ARG A 1 132 ? -5.706 12.694 17.100 1.00 97.19 132 ARG A CA 1
ATOM 1087 C C . ARG A 1 132 ? -6.823 13.386 17.881 1.00 97.19 132 ARG A C 1
ATOM 1089 O O . ARG A 1 132 ? -6.663 13.692 19.054 1.00 97.19 132 ARG A O 1
ATOM 1096 N N . LYS A 1 133 ? -7.991 13.569 17.258 1.00 98.06 133 LYS A N 1
ATOM 1097 C CA . LYS A 1 133 ? -9.168 14.124 17.941 1.00 98.06 133 LYS A CA 1
ATOM 1098 C C . LYS A 1 133 ? -9.586 13.271 19.146 1.00 98.06 133 LYS A C 1
ATOM 1100 O O . LYS A 1 133 ? -9.994 13.821 20.163 1.00 98.06 133 LYS A O 1
ATOM 1105 N N . TYR A 1 134 ? -9.533 11.945 19.043 1.00 98.12 134 TYR A N 1
ATOM 1106 C CA . TYR A 1 134 ? -9.854 11.068 20.168 1.00 98.12 134 TYR A CA 1
ATOM 1107 C C . TYR A 1 134 ? -8.772 11.064 21.245 1.00 98.12 134 TYR A C 1
ATOM 1109 O O . TYR A 1 134 ? -9.119 11.024 22.423 1.00 98.12 134 TYR A O 1
ATOM 1117 N N . GLU A 1 135 ? -7.497 11.188 20.879 1.00 97.69 135 GLU A N 1
ATOM 1118 C CA . GLU A 1 135 ? -6.412 11.398 21.844 1.00 97.69 135 GLU A CA 1
ATOM 1119 C C . GLU A 1 135 ? -6.621 12.693 22.644 1.00 97.69 135 GLU A C 1
ATOM 1121 O O . GLU A 1 135 ? -6.476 12.673 23.865 1.00 97.69 135 GLU A O 1
ATOM 1126 N N . ASP A 1 136 ? -7.048 13.780 21.991 1.00 98.00 136 ASP A N 1
ATOM 1127 C CA . ASP A 1 136 ? -7.352 15.059 22.648 1.00 98.00 136 ASP A CA 1
ATOM 1128 C C . ASP A 1 136 ? -8.563 14.968 23.598 1.00 98.00 136 ASP A C 1
ATOM 1130 O O . ASP A 1 136 ? -8.582 15.599 24.656 1.00 98.00 136 ASP A O 1
ATOM 1134 N N . LEU A 1 137 ? -9.593 14.198 23.228 1.00 98.00 137 LEU A N 1
ATOM 1135 C CA . LEU A 1 137 ? -10.843 14.086 23.994 1.00 98.00 137 LEU A CA 1
ATOM 1136 C C . LEU A 1 137 ? -10.763 13.089 25.157 1.00 98.00 137 LEU A C 1
ATOM 1138 O O . LEU A 1 137 ? -11.325 13.346 26.223 1.00 98.00 137 LEU A O 1
ATOM 1142 N N . TYR A 1 138 ? -10.114 11.944 24.948 1.00 97.69 138 TYR A N 1
ATOM 1143 C CA . TYR A 1 138 ? -10.133 10.809 25.878 1.00 97.69 138 TYR A CA 1
ATOM 1144 C C . TYR A 1 138 ? -8.774 10.528 26.526 1.00 97.69 138 TYR A C 1
ATOM 1146 O O . TYR A 1 138 ? -8.707 9.753 27.483 1.00 97.69 138 TYR A O 1
ATOM 1154 N N . GLY A 1 139 ? -7.716 11.187 26.052 1.00 97.50 139 GLY A N 1
ATOM 1155 C CA . GLY A 1 139 ? -6.348 10.997 26.509 1.00 97.50 139 GLY A CA 1
ATOM 1156 C C . GLY A 1 139 ? -5.651 9.841 25.796 1.00 97.50 139 GLY A C 1
ATOM 1157 O O . GLY A 1 139 ? -6.221 8.768 25.577 1.00 97.50 139 GLY A O 1
ATOM 1158 N N . ARG A 1 140 ? -4.368 10.044 25.484 1.00 95.94 140 ARG A N 1
ATOM 1159 C CA . ARG A 1 140 ? -3.521 9.033 24.839 1.00 95.94 140 ARG A CA 1
ATOM 1160 C C . ARG A 1 140 ? -3.453 7.721 25.630 1.00 95.94 140 ARG A C 1
ATOM 1162 O O . ARG A 1 140 ? -3.532 6.660 25.025 1.00 95.94 140 ARG A O 1
ATOM 1169 N N . ASP A 1 141 ? -3.434 7.792 26.962 1.00 97.06 141 ASP A N 1
ATOM 1170 C CA . ASP A 1 141 ? -3.379 6.620 27.854 1.00 97.06 141 ASP A CA 1
ATOM 1171 C C . ASP A 1 141 ? -4.572 5.661 27.695 1.00 97.06 141 ASP A C 1
ATOM 1173 O O . ASP A 1 141 ? -4.488 4.502 28.095 1.00 97.06 141 ASP A O 1
ATOM 1177 N N . LYS A 1 142 ? -5.693 6.127 27.125 1.00 96.75 142 LYS A N 1
ATOM 1178 C CA . LYS A 1 142 ? -6.842 5.278 26.776 1.00 96.75 142 LYS A CA 1
ATOM 1179 C C . LYS A 1 142 ? -6.828 4.849 25.314 1.00 96.75 142 LYS A C 1
ATOM 1181 O O . LYS A 1 142 ? -7.139 3.700 25.014 1.00 96.75 142 LYS A O 1
ATOM 1186 N N . VAL A 1 143 ? -6.492 5.770 24.411 1.00 97.56 143 VAL A N 1
ATOM 1187 C CA . VAL A 1 143 ? -6.552 5.534 22.962 1.00 97.56 143 VAL A CA 1
ATOM 1188 C C . VAL A 1 143 ? -5.454 4.579 22.500 1.00 97.56 143 VAL A C 1
ATOM 1190 O O . VAL A 1 143 ? -5.738 3.671 21.725 1.00 97.56 143 VAL A O 1
ATOM 1193 N N . GLU A 1 144 ? -4.223 4.739 22.986 1.00 96.56 144 GLU A N 1
ATOM 1194 C CA . GLU A 1 144 ? -3.071 3.946 22.542 1.00 96.56 144 GLU A CA 1
ATOM 1195 C C . GLU A 1 144 ? -3.211 2.453 22.899 1.00 96.56 144 GLU A C 1
ATOM 1197 O O . GLU A 1 144 ? -3.127 1.640 21.979 1.00 96.56 144 GLU A O 1
ATOM 1202 N N . PRO A 1 145 ? -3.569 2.046 24.138 1.00 97.44 145 PRO A N 1
ATOM 1203 C CA . PRO A 1 145 ? -3.795 0.629 24.441 1.00 97.44 145 PRO A CA 1
ATOM 1204 C C . PRO A 1 145 ? -4.946 0.002 23.646 1.00 97.44 145 PRO A C 1
ATOM 1206 O O . PRO A 1 145 ? -4.908 -1.185 23.316 1.00 97.44 145 PRO A O 1
ATOM 1209 N N . LEU A 1 146 ? -5.982 0.787 23.331 1.00 96.94 146 LEU A N 1
ATOM 1210 C CA . LEU A 1 146 ? -7.062 0.321 22.468 1.00 96.94 146 LEU A CA 1
ATOM 1211 C C . LEU A 1 146 ? -6.566 0.132 21.030 1.00 96.94 146 LEU A C 1
ATOM 1213 O O . LEU A 1 146 ? -6.838 -0.906 20.434 1.00 96.94 146 LEU A O 1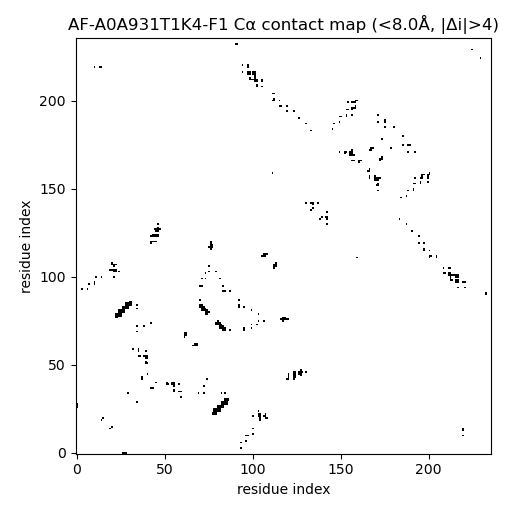
ATOM 1217 N N . LEU A 1 147 ? -5.810 1.086 20.479 1.00 97.06 147 LEU A N 1
ATOM 1218 C CA . LEU A 1 147 ? -5.194 0.952 19.157 1.00 97.06 147 LEU A CA 1
ATOM 1219 C C . LEU A 1 147 ? -4.250 -0.253 19.085 1.00 97.06 147 LEU A C 1
ATOM 1221 O O . LEU A 1 147 ? -4.330 -1.002 18.114 1.00 97.06 147 LEU A O 1
ATOM 1225 N N . ASP A 1 148 ? -3.437 -0.503 20.114 1.00 96.50 148 ASP A N 1
ATOM 1226 C CA . ASP A 1 148 ? -2.586 -1.697 20.223 1.00 96.50 148 ASP A CA 1
ATOM 1227 C C . ASP A 1 148 ? -3.411 -2.991 20.122 1.00 96.50 148 ASP A C 1
ATOM 1229 O O . ASP A 1 148 ? -3.097 -3.905 19.345 1.00 96.50 148 ASP A O 1
ATOM 1233 N N . ALA A 1 149 ? -4.507 -3.069 20.884 1.00 96.25 149 ALA A N 1
ATOM 1234 C CA . ALA A 1 149 ? -5.402 -4.221 20.872 1.00 96.25 149 ALA A CA 1
ATOM 1235 C C . ALA A 1 149 ? -6.083 -4.401 19.504 1.00 96.25 149 ALA A C 1
ATOM 1237 O O . ALA A 1 149 ? -6.151 -5.517 18.981 1.00 96.25 149 ALA A O 1
ATOM 1238 N N . LEU A 1 150 ? -6.547 -3.307 18.895 1.00 96.69 150 LEU A N 1
ATOM 1239 C CA . LEU A 1 150 ? -7.193 -3.318 17.583 1.00 96.69 150 LEU A CA 1
ATOM 1240 C C . LEU A 1 150 ? -6.219 -3.722 16.469 1.00 96.69 150 LEU A C 1
ATOM 1242 O O . LEU A 1 150 ? -6.562 -4.558 15.633 1.00 96.69 150 LEU A O 1
ATOM 1246 N N . LEU A 1 151 ? -4.990 -3.200 16.480 1.00 95.31 151 LEU A N 1
ATOM 1247 C CA . LEU A 1 151 ? -3.934 -3.566 15.531 1.00 95.31 151 LEU A CA 1
ATOM 1248 C C . LEU A 1 151 ? -3.545 -5.043 15.647 1.00 95.31 151 LEU A C 1
ATOM 1250 O O . LEU A 1 151 ? -3.296 -5.695 14.634 1.00 95.31 151 LEU A O 1
ATOM 1254 N N . THR A 1 152 ? -3.577 -5.605 16.857 1.00 94.75 152 THR A N 1
ATOM 1255 C CA . THR A 1 152 ? -3.320 -7.036 17.082 1.00 94.75 152 THR A CA 1
ATOM 1256 C C . THR A 1 152 ? -4.354 -7.921 16.375 1.00 94.75 152 THR A C 1
ATOM 1258 O O . THR A 1 152 ? -4.008 -8.959 15.807 1.00 94.75 152 THR A O 1
ATOM 1261 N N . VAL A 1 153 ? -5.627 -7.511 16.360 1.00 95.50 153 VAL A N 1
ATOM 1262 C CA . VAL A 1 153 ? -6.715 -8.271 15.715 1.00 95.50 153 VAL A CA 1
ATOM 1263 C C . VAL A 1 153 ? -6.978 -7.856 14.265 1.00 95.50 153 VAL A C 1
ATOM 1265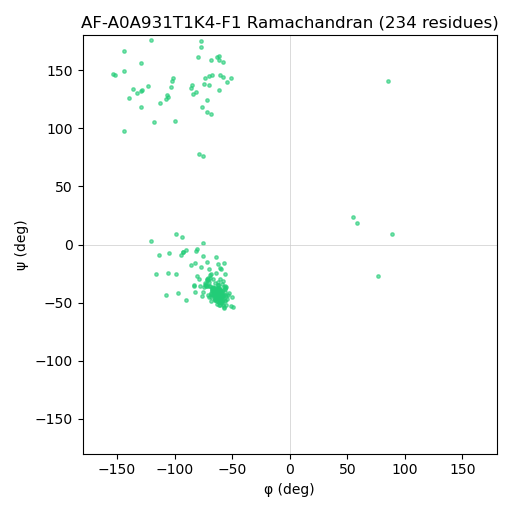 O O . VAL A 1 153 ? -7.754 -8.521 13.573 1.00 95.50 153 VAL A O 1
ATOM 1268 N N . ALA A 1 154 ? -6.321 -6.801 13.777 1.00 95.31 154 ALA A N 1
ATOM 1269 C CA . ALA A 1 154 ? -6.481 -6.270 12.425 1.00 95.31 154 ALA A CA 1
ATOM 1270 C C . ALA A 1 154 ? -6.198 -7.321 11.343 1.00 95.31 154 ALA A C 1
ATOM 1272 O O . ALA A 1 154 ? -6.927 -7.409 10.361 1.00 95.31 154 ALA A O 1
ATOM 1273 N N . SER A 1 155 ? -5.217 -8.199 11.567 1.00 92.69 155 SER A N 1
ATOM 1274 C CA . SER A 1 155 ? -4.859 -9.293 10.648 1.00 92.69 155 SER A CA 1
ATOM 1275 C C . SER A 1 155 ? -5.961 -10.346 10.452 1.00 92.69 155 SER A C 1
ATOM 1277 O O . SER A 1 155 ? -5.861 -11.197 9.570 1.00 92.69 155 SER A O 1
ATOM 1279 N N . THR A 1 156 ? -7.028 -10.312 11.257 1.00 95.38 156 THR A N 1
ATOM 1280 C CA . THR A 1 156 ? -8.140 -11.269 11.157 1.00 95.38 156 THR A CA 1
ATOM 1281 C C . THR A 1 156 ? -9.153 -10.924 10.067 1.00 95.38 156 THR A C 1
ATOM 1283 O O . THR A 1 156 ? -10.063 -11.724 9.825 1.00 95.38 156 THR A O 1
ATOM 1286 N N . VAL A 1 157 ? -9.014 -9.772 9.399 1.00 94.69 157 VAL A N 1
ATOM 1287 C CA . VAL A 1 157 ? -9.842 -9.420 8.240 1.00 94.69 157 VAL A CA 1
ATOM 1288 C C . VAL A 1 157 ? -9.735 -10.465 7.125 1.00 94.69 157 VAL A C 1
ATOM 1290 O O . VAL A 1 157 ? -8.781 -11.236 7.019 1.00 94.69 157 VAL A O 1
ATOM 1293 N N . ASN A 1 158 ? -10.757 -10.504 6.277 1.00 91.75 158 ASN A N 1
ATOM 1294 C CA . ASN A 1 158 ? -10.698 -11.225 5.014 1.00 91.75 158 ASN A CA 1
ATOM 1295 C C . ASN A 1 158 ? -11.489 -10.433 3.976 1.00 91.75 158 ASN A C 1
ATOM 1297 O O . ASN A 1 158 ? -12.719 -10.523 3.921 1.00 91.75 158 ASN A O 1
ATOM 1301 N N . ALA A 1 159 ? -10.780 -9.651 3.170 1.00 88.50 159 ALA A N 1
ATOM 1302 C CA . ALA A 1 159 ? -11.363 -8.828 2.120 1.00 88.50 159 ALA A CA 1
ATOM 1303 C C . ALA A 1 159 ? -11.867 -9.663 0.925 1.00 88.50 159 ALA A C 1
ATOM 1305 O O . ALA A 1 159 ? -12.649 -9.177 0.107 1.00 88.50 159 ALA A O 1
ATOM 1306 N N . PHE A 1 160 ? -11.464 -10.936 0.821 1.00 88.81 160 PHE A N 1
ATOM 1307 C CA . PHE A 1 160 ? -11.938 -11.842 -0.230 1.00 88.81 16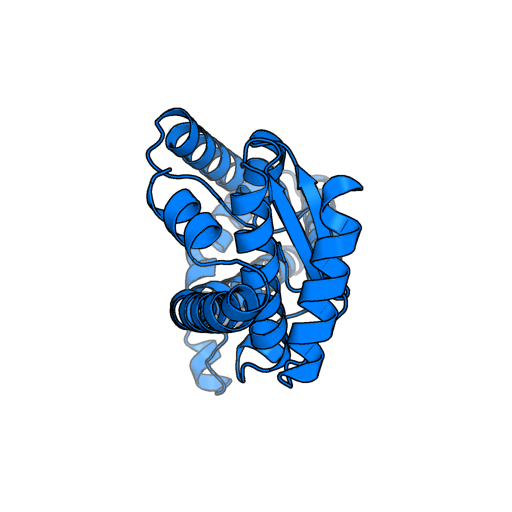0 PHE A CA 1
ATOM 1308 C C . PHE A 1 160 ? -13.259 -12.529 0.146 1.00 88.81 160 PHE A C 1
ATOM 1310 O O . PHE A 1 160 ? -13.957 -13.053 -0.728 1.00 88.81 160 PHE A O 1
ATOM 1317 N N . GLU A 1 161 ? -13.626 -12.528 1.430 1.00 89.69 161 GLU A N 1
ATOM 1318 C CA . GLU A 1 161 ? -14.867 -13.140 1.893 1.00 89.69 161 GLU A CA 1
ATOM 1319 C C . GLU A 1 161 ? -16.080 -12.306 1.468 1.00 89.69 161 GLU A C 1
ATOM 1321 O O . GLU A 1 161 ? -16.195 -11.121 1.780 1.00 89.69 161 GLU A O 1
ATOM 1326 N N . ARG A 1 162 ? -17.015 -12.946 0.761 1.00 82.12 162 ARG A N 1
ATOM 1327 C CA . ARG A 1 162 ? -18.216 -12.289 0.227 1.00 82.12 162 ARG A CA 1
ATOM 1328 C C . ARG A 1 162 ? -19.437 -12.512 1.097 1.00 82.12 162 ARG A C 1
ATOM 1330 O O . ARG A 1 162 ? -20.361 -11.706 1.041 1.00 82.12 162 ARG A O 1
ATOM 1337 N N . SER A 1 163 ? -19.467 -13.599 1.862 1.00 91.00 163 SER A N 1
ATOM 1338 C CA . SER A 1 163 ? -20.587 -13.907 2.738 1.00 91.00 163 SER A CA 1
ATOM 1339 C C . SER A 1 163 ? -20.536 -13.013 3.977 1.00 91.00 163 SER A C 1
ATOM 1341 O O . SER A 1 163 ? -19.591 -13.120 4.765 1.00 91.00 163 SER A O 1
ATOM 1343 N N . PRO A 1 164 ? -21.556 -12.167 4.225 1.00 87.19 164 PRO A N 1
ATOM 1344 C CA . PRO A 1 164 ? -21.607 -11.369 5.448 1.00 87.19 164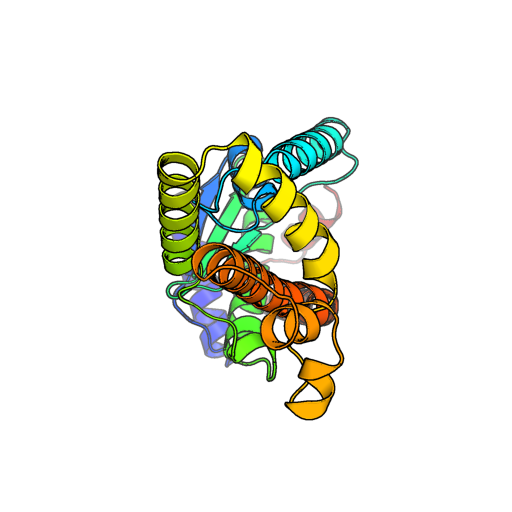 PRO A CA 1
ATOM 1345 C C . PRO A 1 164 ? -21.589 -12.240 6.708 1.00 87.19 164 PRO A C 1
ATOM 1347 O O . PRO A 1 164 ? -21.004 -11.856 7.718 1.00 87.19 164 PRO A O 1
ATOM 1350 N N . ALA A 1 165 ? -22.196 -13.430 6.641 1.00 90.19 165 ALA A N 1
ATOM 1351 C CA . ALA A 1 165 ? -22.204 -14.382 7.744 1.00 90.19 165 ALA A CA 1
ATOM 1352 C C . ALA A 1 165 ? -20.797 -14.917 8.047 1.00 90.19 165 ALA A C 1
ATOM 1354 O O . ALA A 1 165 ? -20.428 -15.015 9.213 1.00 90.19 165 ALA A O 1
ATOM 1355 N N . GLU A 1 166 ? -19.991 -15.205 7.020 1.00 91.56 166 GLU A N 1
ATOM 1356 C CA . GLU A 1 166 ? -18.612 -15.671 7.210 1.00 91.56 166 GLU A CA 1
ATOM 1357 C C . GLU A 1 166 ? -17.671 -14.537 7.637 1.00 91.56 166 GLU A C 1
ATOM 1359 O O . GLU A 1 166 ? -16.828 -14.753 8.509 1.00 91.56 166 GLU A O 1
ATOM 1364 N N . ARG A 1 167 ? -17.844 -13.306 7.118 1.00 88.56 167 ARG A N 1
ATOM 1365 C CA . ARG A 1 167 ? -17.082 -12.133 7.600 1.00 88.56 167 ARG A CA 1
ATOM 1366 C C . ARG A 1 167 ? -17.301 -11.917 9.095 1.00 88.56 167 ARG A C 1
ATOM 1368 O O . ARG A 1 167 ? -16.335 -11.764 9.831 1.00 88.56 167 ARG A O 1
ATOM 1375 N N . ARG A 1 168 ? -18.548 -12.017 9.571 1.00 89.69 168 ARG A N 1
ATOM 1376 C CA . ARG A 1 168 ? -18.903 -11.871 10.998 1.00 89.69 168 ARG A CA 1
ATOM 1377 C C . ARG A 1 168 ? -18.280 -12.922 11.924 1.00 89.69 168 ARG A C 1
ATOM 1379 O O . ARG A 1 168 ? -18.251 -12.699 13.130 1.00 89.69 168 ARG A O 1
ATOM 1386 N N . LYS A 1 169 ? -17.782 -14.050 11.400 1.00 90.69 169 LYS A N 1
ATOM 1387 C CA . LYS A 1 169 ? -17.039 -15.043 12.201 1.00 90.69 169 LYS A CA 1
ATOM 1388 C C . LYS A 1 169 ? -15.602 -14.614 12.491 1.00 90.69 169 LYS A C 1
ATOM 1390 O O . LYS A 1 169 ? -14.975 -15.166 13.390 1.00 90.69 169 LYS A O 1
ATOM 1395 N N . ARG A 1 170 ? -15.053 -13.675 11.716 1.00 93.69 170 ARG A N 1
ATOM 1396 C CA . ARG A 1 170 ? -13.706 -13.143 11.931 1.00 93.69 170 ARG A CA 1
ATOM 1397 C C . ARG A 1 170 ? -13.705 -12.219 13.145 1.00 93.69 170 ARG A C 1
ATOM 1399 O O . ARG A 1 170 ? -14.661 -11.475 13.362 1.00 93.69 170 ARG A O 1
ATOM 1406 N N . LEU A 1 171 ? -12.618 -12.264 13.912 1.00 94.75 171 LEU A N 1
ATOM 1407 C CA . LEU A 1 171 ? -12.539 -11.643 15.233 1.00 94.75 171 LEU A CA 1
ATOM 1408 C C . LEU A 1 171 ? -12.863 -10.147 15.197 1.00 94.75 171 LEU A C 1
ATOM 1410 O O . LEU A 1 171 ? -13.703 -9.705 15.970 1.00 94.75 171 LEU A O 1
ATOM 1414 N N . ILE A 1 172 ? -12.277 -9.384 14.272 1.00 95.12 172 ILE A N 1
ATOM 1415 C CA . ILE A 1 172 ? -12.507 -7.933 14.202 1.00 95.12 172 ILE A CA 1
ATOM 1416 C C . ILE A 1 172 ? -13.979 -7.557 13.954 1.00 95.12 172 ILE A C 1
ATOM 1418 O O . ILE A 1 172 ? -14.508 -6.684 14.635 1.00 95.12 172 ILE A O 1
ATOM 1422 N N . TYR A 1 173 ? -14.686 -8.267 13.067 1.00 94.12 173 TYR A N 1
ATOM 1423 C CA . TYR A 1 173 ? -16.116 -8.025 12.816 1.00 94.12 173 TYR A CA 1
ATOM 1424 C C . TYR A 1 173 ? -16.988 -8.528 13.967 1.00 94.12 173 TYR A C 1
ATOM 1426 O O . TYR A 1 173 ? -18.034 -7.951 14.256 1.00 94.12 173 TYR A O 1
ATOM 1434 N N . HIS A 1 174 ? -16.578 -9.619 14.619 1.00 93.69 174 HIS A N 1
ATOM 1435 C CA . HIS A 1 174 ? -17.263 -10.118 15.803 1.00 93.69 174 HIS A CA 1
ATOM 1436 C C . HIS A 1 174 ? -17.192 -9.102 16.949 1.00 93.69 174 HIS A C 1
ATOM 1438 O O . HIS A 1 174 ? -18.206 -8.830 17.589 1.00 93.69 174 HIS A O 1
ATOM 1444 N N . LEU A 1 175 ? -16.015 -8.510 17.174 1.00 94.69 175 LEU A N 1
ATOM 1445 C CA . LEU A 1 175 ? -15.817 -7.455 18.164 1.00 94.69 175 LEU A CA 1
ATOM 1446 C C . LEU A 1 175 ? -16.658 -6.222 17.826 1.00 94.69 175 LEU A C 1
ATOM 1448 O O . LEU A 1 175 ? -17.368 -5.738 18.700 1.00 94.69 175 LEU A O 1
ATOM 1452 N N . GLU A 1 176 ? -16.663 -5.768 16.570 1.00 93.88 176 GLU A N 1
ATOM 1453 C CA . GLU A 1 176 ? -17.490 -4.631 16.131 1.00 93.88 176 GLU A CA 1
ATOM 1454 C C . GLU A 1 176 ? -18.979 -4.799 16.488 1.00 93.88 176 GLU A C 1
ATOM 1456 O O . GLU A 1 176 ? -19.623 -3.850 16.944 1.00 93.88 176 GLU A O 1
ATOM 1461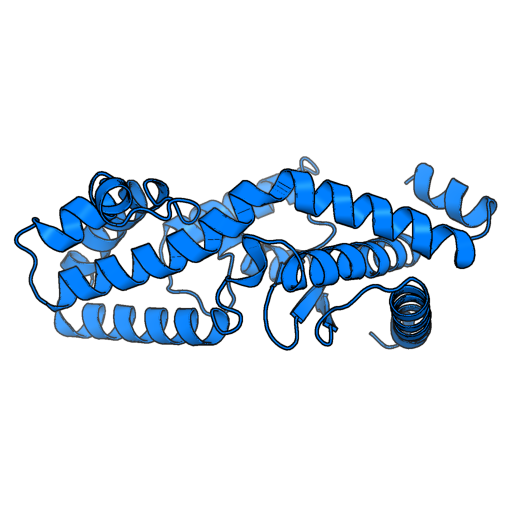 N N . ASP A 1 177 ? -19.510 -6.014 16.307 1.00 92.06 177 ASP A N 1
ATOM 1462 C CA . ASP A 1 177 ? -20.926 -6.342 16.503 1.00 92.06 177 ASP A CA 1
ATOM 1463 C C . ASP A 1 177 ? -21.292 -6.636 17.966 1.00 92.06 177 ASP A C 1
ATOM 1465 O O . ASP A 1 177 ? -22.417 -6.359 18.385 1.00 92.06 177 ASP A O 1
ATOM 1469 N N . LYS A 1 178 ? -20.384 -7.252 18.735 1.00 93.81 178 LYS A N 1
ATOM 1470 C CA . LYS A 1 178 ? -20.700 -7.830 20.054 1.00 93.81 178 LYS A CA 1
ATOM 1471 C C . LYS A 1 178 ? -19.980 -7.187 21.226 1.00 93.81 178 LYS A C 1
ATOM 1473 O O . LYS A 1 178 ? -20.488 -7.289 22.342 1.00 93.81 178 LYS A O 1
ATOM 1478 N N . ALA A 1 179 ? -18.814 -6.579 21.021 1.00 94.81 179 ALA A N 1
ATOM 1479 C CA . ALA A 1 179 ? -18.058 -6.030 22.135 1.00 94.81 179 ALA A CA 1
ATOM 1480 C C . ALA A 1 179 ? -18.775 -4.789 22.704 1.00 94.81 179 ALA A C 1
ATOM 1482 O O . ALA A 1 179 ? -19.267 -3.950 21.936 1.00 94.81 179 ALA A O 1
ATOM 1483 N N . PRO A 1 180 ? -18.852 -4.659 24.042 1.00 95.62 180 PRO A N 1
ATOM 1484 C CA . PRO A 1 180 ? -19.466 -3.513 24.700 1.00 95.62 180 PRO A CA 1
ATOM 1485 C C . PRO A 1 180 ? -18.532 -2.298 24.613 1.00 95.62 180 PRO A C 1
ATOM 1487 O O . PRO A 1 180 ? -17.856 -1.957 25.574 1.00 95.62 180 PRO A O 1
ATOM 1490 N N . MET A 1 181 ? -18.482 -1.687 23.430 1.00 95.94 181 MET A N 1
ATOM 1491 C CA . MET A 1 181 ? -17.663 -0.515 23.119 1.00 95.94 181 MET A CA 1
ATOM 1492 C C . MET A 1 181 ? -18.500 0.763 23.112 1.00 95.94 181 MET A C 1
ATOM 1494 O O . MET A 1 181 ? -19.625 0.778 22.580 1.00 95.94 181 MET A O 1
ATOM 1498 N N . GLU A 1 182 ? -17.912 1.837 23.633 1.00 97.31 182 GLU A N 1
ATOM 1499 C CA . GLU A 1 182 ? -18.380 3.203 23.421 1.00 97.31 182 GLU A CA 1
ATOM 1500 C C . GLU A 1 182 ? -18.339 3.560 21.923 1.00 97.31 182 GLU A C 1
ATOM 1502 O O . GLU A 1 182 ? -17.701 2.897 21.101 1.00 97.31 182 GLU A O 1
ATOM 1507 N N . GLU A 1 183 ? -19.058 4.612 21.531 1.00 96.94 183 GLU A N 1
ATOM 1508 C CA . GLU A 1 183 ? -19.176 4.997 20.119 1.00 96.94 183 GLU A CA 1
ATOM 1509 C C . GLU A 1 183 ? -17.815 5.323 19.482 1.00 96.94 183 GLU A C 1
ATOM 1511 O O . GLU A 1 183 ? -17.531 4.881 18.369 1.00 96.94 183 GLU A O 1
ATOM 1516 N N . TRP A 1 184 ? -16.945 6.034 20.205 1.00 97.38 184 TRP A N 1
ATOM 1517 C CA . TRP A 1 184 ? -15.615 6.400 19.716 1.00 97.38 184 TRP A CA 1
ATOM 1518 C C . TRP A 1 184 ? -14.673 5.192 19.607 1.00 97.38 184 TRP A C 1
ATOM 1520 O O . TRP A 1 184 ? -13.903 5.110 18.652 1.00 97.38 184 TRP A O 1
ATOM 1530 N N . GLU A 1 185 ? -14.770 4.225 20.525 1.00 98.06 185 GLU A N 1
ATOM 1531 C CA . GLU A 1 185 ? -13.992 2.980 20.483 1.00 98.06 185 GLU A CA 1
ATOM 1532 C C . GLU A 1 185 ? -14.394 2.131 19.272 1.00 98.06 185 GLU A C 1
ATOM 1534 O O . GLU A 1 185 ? -13.542 1.627 18.537 1.00 98.06 185 GLU A O 1
ATOM 1539 N N . ARG A 1 186 ? -15.706 2.031 19.010 1.00 97.81 186 ARG A N 1
ATOM 1540 C CA . ARG A 1 186 ? -16.231 1.347 17.821 1.00 97.81 186 ARG A CA 1
ATOM 1541 C C . ARG A 1 186 ? -15.774 2.034 16.534 1.00 97.81 186 ARG A C 1
ATOM 1543 O O . ARG A 1 186 ? -15.441 1.345 15.574 1.00 97.81 186 ARG A O 1
ATOM 1550 N N . HIS A 1 187 ? -15.717 3.364 16.515 1.00 97.88 187 HIS A N 1
ATOM 1551 C CA . HIS A 1 187 ? -15.215 4.102 15.358 1.00 97.88 187 HIS A CA 1
ATOM 1552 C C . HIS A 1 187 ? -13.709 3.879 15.131 1.00 97.88 187 HIS A C 1
ATOM 1554 O O . HIS A 1 187 ? -13.289 3.687 13.992 1.00 97.88 187 HIS A O 1
ATOM 1560 N N . LEU A 1 188 ? -12.892 3.806 16.191 1.00 97.69 188 LEU A N 1
ATOM 1561 C CA . LEU A 1 188 ? -11.480 3.415 16.070 1.00 97.69 188 LEU A CA 1
ATOM 1562 C C . LEU A 1 188 ? -11.317 2.002 15.499 1.00 97.69 188 LEU A C 1
ATOM 1564 O O . LEU A 1 188 ? -10.468 1.785 14.635 1.00 97.69 188 LEU A O 1
ATOM 1568 N N . LEU A 1 189 ? -12.150 1.050 15.931 1.00 97.81 189 LEU A N 1
ATOM 1569 C CA . LEU A 1 189 ? -12.161 -0.295 15.355 1.00 97.81 189 LEU A CA 1
ATOM 1570 C C . LEU A 1 189 ? -12.460 -0.252 13.855 1.00 97.81 189 LEU A C 1
ATOM 1572 O O . LEU A 1 189 ? -11.766 -0.911 13.084 1.00 97.81 189 LEU A O 1
ATOM 1576 N N . GLN A 1 190 ? -13.458 0.528 13.437 1.00 97.12 190 GLN A N 1
ATOM 1577 C CA . GLN A 1 190 ? -13.829 0.678 12.027 1.00 97.12 190 GLN A CA 1
ATOM 1578 C C . GLN A 1 190 ? -12.681 1.237 11.190 1.00 97.12 190 GLN A C 1
ATOM 1580 O O . GLN A 1 190 ? -12.362 0.652 10.160 1.00 97.12 190 GLN A O 1
ATOM 1585 N N . ILE A 1 191 ? -12.000 2.276 11.679 1.00 97.25 191 ILE A N 1
ATOM 1586 C CA . ILE A 1 191 ? -10.802 2.845 11.046 1.00 97.25 191 ILE A CA 1
ATOM 1587 C C . ILE A 1 191 ? -9.729 1.769 10.834 1.00 97.25 191 ILE A C 1
ATOM 1589 O O 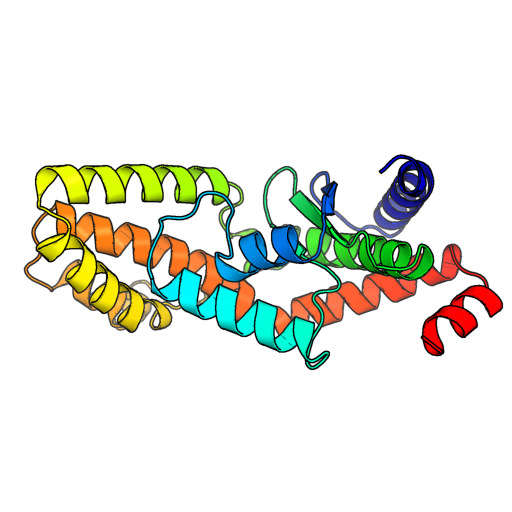. ILE A 1 191 ? -9.245 1.571 9.718 1.00 97.25 191 ILE A O 1
ATOM 1593 N N . VAL A 1 192 ? -9.379 1.032 11.895 1.00 97.00 192 VAL A N 1
ATOM 1594 C CA . VAL A 1 192 ? -8.353 -0.021 11.821 1.00 97.00 192 VAL A CA 1
ATOM 1595 C C . VAL A 1 192 ? -8.788 -1.143 10.876 1.00 97.00 192 VAL A C 1
ATOM 1597 O O . VAL A 1 192 ? -7.973 -1.649 10.105 1.00 97.00 192 VAL A O 1
ATOM 1600 N N . ARG A 1 193 ? -10.072 -1.518 10.894 1.00 96.19 193 ARG A N 1
ATOM 1601 C CA . ARG A 1 193 ? -10.637 -2.539 10.008 1.00 96.19 193 ARG A CA 1
ATOM 1602 C C . ARG A 1 193 ? -10.583 -2.117 8.542 1.00 96.19 193 ARG A C 1
ATOM 1604 O O . ARG A 1 193 ? -10.200 -2.933 7.711 1.00 96.19 193 ARG A O 1
ATOM 1611 N N . GLU A 1 194 ? -10.970 -0.889 8.219 1.00 94.75 194 GLU A N 1
ATOM 1612 C CA . GLU A 1 194 ? -10.984 -0.370 6.846 1.00 94.75 194 GLU A CA 1
ATOM 1613 C C . GLU A 1 194 ? -9.578 -0.340 6.242 1.00 94.75 194 GLU A C 1
ATOM 1615 O O . GLU A 1 194 ? -9.372 -0.837 5.132 1.00 94.75 194 GLU A O 1
ATOM 1620 N N . GLU A 1 195 ? -8.585 0.138 6.997 1.00 95.00 195 GLU A N 1
ATOM 1621 C CA . GLU A 1 195 ? -7.189 0.080 6.556 1.00 95.00 195 GLU A CA 1
ATOM 1622 C C . GLU A 1 195 ? -6.684 -1.363 6.433 1.00 95.00 195 GLU A C 1
ATOM 1624 O O . GLU A 1 195 ? -6.010 -1.705 5.462 1.00 95.00 195 GLU A O 1
ATOM 1629 N N . ALA A 1 196 ? -7.025 -2.240 7.381 1.00 94.88 196 ALA A N 1
ATOM 1630 C CA . ALA A 1 196 ? -6.631 -3.644 7.320 1.00 94.88 196 ALA A CA 1
ATOM 1631 C C . ALA A 1 196 ? -7.228 -4.361 6.100 1.00 94.88 196 ALA A C 1
ATOM 1633 O O . ALA A 1 196 ? -6.525 -5.120 5.440 1.00 94.88 196 ALA A O 1
ATOM 1634 N N . GLU A 1 197 ? -8.494 -4.105 5.760 1.00 93.25 197 GLU A N 1
ATOM 1635 C CA . GLU A 1 197 ? -9.134 -4.645 4.554 1.00 93.25 197 GLU A CA 1
ATOM 1636 C C . GLU A 1 197 ? -8.435 -4.169 3.274 1.00 93.25 197 GLU A C 1
ATOM 1638 O O . GLU A 1 197 ? -8.254 -4.963 2.348 1.00 93.25 197 GLU A O 1
ATOM 1643 N N . TYR A 1 198 ? -8.000 -2.906 3.231 1.00 93.00 198 TYR A N 1
ATOM 1644 C CA . TYR A 1 198 ? -7.213 -2.373 2.120 1.00 93.00 198 TYR A CA 1
ATOM 1645 C C . TYR A 1 198 ? -5.882 -3.123 1.954 1.00 93.00 198 TYR A C 1
ATOM 1647 O O . TYR A 1 198 ? -5.571 -3.591 0.856 1.00 93.00 198 TYR A O 1
ATOM 1655 N N . PHE A 1 199 ? -5.123 -3.309 3.038 1.00 92.50 199 PHE A N 1
ATOM 1656 C CA . PHE A 1 199 ? -3.839 -4.016 2.979 1.00 92.50 199 PHE A CA 1
ATOM 1657 C C . PHE A 1 199 ? -3.979 -5.531 2.771 1.00 92.50 199 PHE A C 1
ATOM 1659 O O . PHE A 1 199 ? -3.125 -6.130 2.119 1.00 92.50 199 PHE A O 1
ATOM 1666 N N . ASP A 1 200 ? -5.053 -6.158 3.254 1.00 93.44 200 ASP A N 1
ATOM 1667 C CA . ASP A 1 200 ? -5.322 -7.588 3.048 1.00 93.44 200 ASP A CA 1
ATOM 1668 C C . ASP A 1 200 ? -5.497 -7.917 1.557 1.00 93.44 200 ASP A C 1
ATOM 1670 O O . ASP A 1 200 ? -4.999 -8.944 1.090 1.00 93.44 200 ASP A O 1
ATOM 1674 N N . LEU A 1 201 ? -6.116 -7.019 0.775 1.00 90.94 201 LEU A N 1
ATOM 1675 C CA . LEU A 1 201 ? -6.179 -7.162 -0.685 1.00 90.94 201 LEU A CA 1
ATOM 1676 C C . LEU A 1 201 ? -4.776 -7.176 -1.304 1.00 90.94 201 LEU A C 1
ATOM 1678 O O . LEU A 1 201 ? -4.473 -8.092 -2.066 1.00 90.94 201 LEU A O 1
ATOM 1682 N N . ILE A 1 202 ? -3.926 -6.209 -0.937 1.00 89.88 202 ILE A N 1
ATOM 1683 C CA . ILE A 1 202 ? -2.540 -6.085 -1.423 1.00 89.88 202 ILE A CA 1
ATOM 1684 C C . ILE A 1 202 ? -1.746 -7.348 -1.120 1.00 89.88 202 ILE A C 1
ATOM 1686 O O . ILE A 1 202 ? -1.189 -7.970 -2.026 1.00 89.88 202 ILE A O 1
ATOM 1690 N N . GLN A 1 203 ? -1.744 -7.767 0.142 1.00 90.94 203 GLN A N 1
ATOM 1691 C CA . GLN A 1 203 ? -0.955 -8.904 0.602 1.00 90.94 203 GLN A CA 1
ATOM 1692 C C . GLN A 1 203 ? -1.397 -10.211 -0.064 1.00 90.94 203 GLN A C 1
ATOM 1694 O O . GLN A 1 203 ? -0.559 -11.001 -0.499 1.00 90.94 203 GLN A O 1
ATOM 1699 N N . ARG A 1 204 ? -2.709 -10.441 -0.204 1.00 91.06 204 ARG A N 1
ATOM 1700 C CA . ARG A 1 204 ? -3.232 -11.673 -0.817 1.00 91.06 204 ARG A CA 1
ATOM 1701 C C . ARG A 1 204 ? -3.001 -11.745 -2.320 1.00 91.06 204 ARG A C 1
ATOM 1703 O O . ARG A 1 204 ? -2.875 -12.849 -2.848 1.00 91.06 204 ARG A O 1
ATOM 1710 N N . THR A 1 205 ? -2.973 -10.610 -3.018 1.00 92.69 205 THR A N 1
ATOM 1711 C CA . THR A 1 205 ? -2.692 -10.586 -4.461 1.00 92.69 205 THR A CA 1
ATOM 1712 C C . THR A 1 205 ? -1.215 -10.433 -4.795 1.00 92.69 205 THR A C 1
ATOM 1714 O O . THR A 1 205 ? -0.881 -10.531 -5.968 1.00 92.69 205 THR A O 1
ATOM 1717 N N . HIS A 1 206 ? -0.338 -10.234 -3.809 1.00 92.44 206 HIS A N 1
ATOM 1718 C CA . HIS A 1 206 ? 1.070 -9.893 -4.020 1.00 92.44 206 HIS A CA 1
ATOM 1719 C C . HIS A 1 206 ? 1.771 -10.813 -5.029 1.00 92.44 206 HIS A C 1
ATOM 1721 O O . HIS A 1 206 ? 2.268 -10.346 -6.041 1.00 92.44 206 HIS A O 1
ATOM 1727 N N . VAL A 1 207 ? 1.717 -12.135 -4.831 1.00 94.56 207 VAL A N 1
ATOM 1728 C CA . VAL A 1 207 ? 2.427 -13.093 -5.703 1.00 94.56 207 VAL A CA 1
ATOM 1729 C C . VAL A 1 207 ? 1.990 -12.990 -7.168 1.00 94.56 207 VAL A C 1
ATOM 1731 O O . VAL A 1 207 ? 2.824 -13.019 -8.068 1.00 94.56 207 VAL A O 1
ATOM 1734 N N . ILE A 1 208 ? 0.684 -12.875 -7.422 1.00 95.44 208 ILE A N 1
ATOM 1735 C CA . ILE A 1 208 ? 0.169 -12.785 -8.793 1.00 95.44 208 ILE A CA 1
ATOM 1736 C C . ILE A 1 208 ? 0.348 -11.377 -9.378 1.00 95.44 208 ILE A C 1
ATOM 1738 O O . ILE A 1 208 ? 0.522 -11.250 -10.586 1.00 95.44 208 ILE A O 1
ATOM 1742 N N . ASN A 1 209 ? 0.338 -10.341 -8.534 1.00 95.75 209 ASN A N 1
ATOM 1743 C CA . ASN A 1 209 ? 0.649 -8.969 -8.919 1.00 95.75 209 ASN A CA 1
ATOM 1744 C C . ASN A 1 209 ? 2.101 -8.856 -9.402 1.00 95.75 209 ASN A C 1
ATOM 1746 O O . ASN A 1 209 ? 2.316 -8.397 -10.518 1.00 95.75 209 ASN A O 1
ATOM 1750 N N . GLU A 1 210 ? 3.066 -9.351 -8.621 1.00 95.38 210 GLU A N 1
ATOM 1751 C CA . GLU A 1 210 ? 4.479 -9.389 -9.021 1.00 95.38 210 GLU A CA 1
ATOM 1752 C C . GLU A 1 210 ? 4.677 -10.220 -10.291 1.00 95.38 210 GLU A C 1
ATOM 1754 O O . GLU A 1 210 ? 5.317 -9.773 -11.236 1.00 95.38 210 GLU A O 1
ATOM 1759 N N . GLY A 1 211 ? 4.051 -11.402 -10.372 1.00 96.75 211 GLY A N 1
ATOM 1760 C CA . GLY A 1 211 ? 4.145 -12.251 -11.562 1.00 96.75 211 GLY A CA 1
ATOM 1761 C C . GLY A 1 211 ? 3.603 -11.588 -12.835 1.00 96.75 211 GLY A C 1
ATOM 1762 O O . GLY A 1 211 ? 4.198 -11.730 -13.902 1.00 96.75 211 GLY A O 1
ATOM 1763 N N . TRP A 1 212 ? 2.490 -10.853 -12.737 1.00 97.19 212 TRP A N 1
ATOM 1764 C CA . TRP A 1 212 ? 1.949 -10.086 -13.863 1.00 97.19 212 TRP A CA 1
ATOM 1765 C C . TRP A 1 212 ? 2.847 -8.907 -14.233 1.00 97.19 212 TRP A C 1
ATOM 1767 O O . TRP A 1 212 ? 3.098 -8.681 -15.416 1.00 97.19 212 TRP A O 1
ATOM 1777 N N . ALA A 1 213 ? 3.359 -8.189 -13.235 1.00 97.06 213 ALA A N 1
ATOM 1778 C CA . ALA A 1 213 ? 4.224 -7.044 -13.453 1.00 97.06 213 ALA A CA 1
ATOM 1779 C C . ALA A 1 213 ? 5.540 -7.433 -14.134 1.00 97.06 213 ALA A C 1
ATOM 1781 O O . ALA A 1 213 ? 5.866 -6.853 -15.166 1.00 97.06 213 ALA A O 1
ATOM 1782 N N . THR A 1 214 ? 6.193 -8.510 -13.686 1.00 95.25 214 THR A N 1
ATOM 1783 C CA . THR A 1 214 ? 7.399 -9.048 -14.333 1.00 95.25 214 THR A CA 1
ATOM 1784 C C . THR A 1 214 ? 7.127 -9.537 -15.758 1.00 95.25 214 THR A C 1
ATOM 1786 O O . THR A 1 214 ? 7.955 -9.359 -16.652 1.00 95.25 214 THR A O 1
ATOM 1789 N N . PHE A 1 215 ? 5.966 -10.153 -16.011 1.00 95.94 215 PHE A N 1
ATOM 1790 C CA . PHE A 1 215 ? 5.595 -10.571 -17.366 1.00 95.94 215 PHE A CA 1
ATOM 1791 C C . PHE A 1 215 ? 5.448 -9.367 -18.309 1.00 95.94 215 PHE A C 1
ATOM 1793 O O . PHE A 1 215 ? 6.014 -9.364 -19.403 1.00 95.94 215 PHE A O 1
ATOM 1800 N N . VAL A 1 216 ? 4.715 -8.339 -17.874 1.00 96.38 216 VAL A N 1
ATOM 1801 C CA . VAL A 1 216 ? 4.531 -7.092 -18.628 1.00 96.38 216 VAL A CA 1
ATOM 1802 C C . VAL A 1 216 ? 5.863 -6.381 -18.840 1.00 96.38 216 VAL A C 1
ATOM 1804 O O . VAL A 1 216 ? 6.159 -5.978 -19.962 1.00 96.38 216 VAL A O 1
ATOM 1807 N N . GLU A 1 217 ? 6.677 -6.261 -17.794 1.00 95.06 217 GLU A N 1
ATOM 1808 C CA . GLU A 1 217 ? 8.013 -5.670 -17.849 1.00 95.06 217 GLU A CA 1
ATOM 1809 C C . GLU A 1 217 ? 8.845 -6.303 -18.971 1.00 95.06 217 GLU A C 1
ATOM 1811 O O . GLU A 1 217 ? 9.341 -5.599 -19.853 1.00 95.06 217 GLU A O 1
ATOM 1816 N N . ALA A 1 218 ? 8.941 -7.635 -18.986 1.00 92.44 218 ALA A N 1
ATOM 1817 C CA . ALA A 1 218 ? 9.715 -8.364 -19.983 1.00 92.44 218 ALA A CA 1
ATOM 1818 C C . ALA A 1 218 ? 9.190 -8.155 -21.416 1.00 92.44 218 ALA A C 1
ATOM 1820 O O . ALA A 1 218 ? 9.984 -8.031 -22.354 1.00 92.44 218 ALA A O 1
ATOM 1821 N N . GLU A 1 219 ? 7.868 -8.104 -21.600 1.00 93.56 219 GLU A N 1
ATOM 1822 C CA . GLU A 1 219 ? 7.252 -7.845 -22.906 1.00 93.56 219 GLU A CA 1
ATOM 1823 C C . GLU A 1 219 ? 7.509 -6.409 -23.390 1.00 93.56 219 GLU A C 1
ATOM 1825 O O . GLU A 1 219 ? 7.845 -6.217 -24.558 1.00 93.56 219 GLU A O 1
ATOM 1830 N N . LEU A 1 220 ? 7.417 -5.407 -22.508 1.00 94.00 220 LEU A N 1
ATOM 1831 C CA . LEU A 1 220 ? 7.659 -4.004 -22.863 1.00 94.00 220 LEU A CA 1
ATOM 1832 C C . LEU A 1 220 ? 9.139 -3.734 -23.150 1.00 94.00 220 LEU A C 1
ATOM 1834 O O . LEU A 1 220 ? 9.480 -3.084 -24.139 1.00 94.00 220 LEU A O 1
ATOM 1838 N N . LEU A 1 221 ? 10.037 -4.247 -22.308 1.00 91.12 221 LEU A N 1
ATOM 1839 C CA . LEU A 1 221 ? 11.4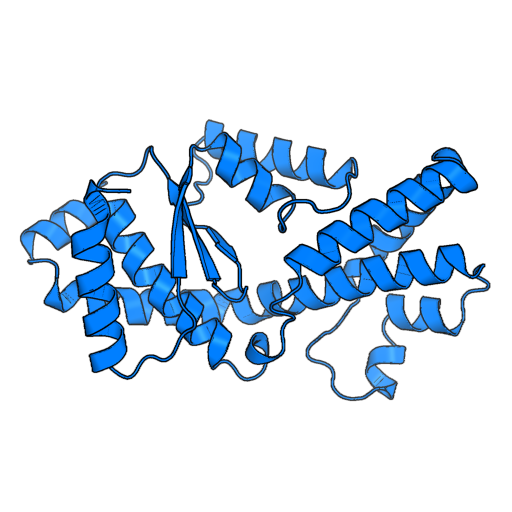70 -3.992 -22.438 1.00 91.12 221 LEU A CA 1
ATOM 1840 C C . LEU A 1 221 ? 12.095 -4.678 -23.660 1.00 91.12 221 LEU A C 1
ATOM 1842 O O . LEU A 1 221 ? 13.129 -4.212 -24.143 1.00 91.12 221 LEU A O 1
ATOM 1846 N N . ARG A 1 222 ? 11.471 -5.731 -24.211 1.00 88.25 222 ARG A N 1
ATOM 1847 C CA . ARG A 1 222 ? 11.923 -6.386 -25.454 1.00 88.25 222 ARG A CA 1
ATOM 1848 C C . ARG A 1 222 ? 12.020 -5.413 -26.635 1.00 88.25 222 ARG A C 1
ATOM 1850 O O . ARG A 1 222 ? 12.933 -5.547 -27.444 1.00 88.25 222 ARG A O 1
ATOM 1857 N N . ASP A 1 223 ? 11.121 -4.435 -26.713 1.00 85.88 223 ASP A N 1
ATOM 1858 C CA . ASP A 1 223 ? 11.073 -3.461 -27.815 1.00 85.88 223 ASP A CA 1
ATOM 1859 C C . ASP A 1 223 ? 11.871 -2.178 -27.520 1.00 85.88 223 ASP A C 1
ATOM 1861 O O . ASP A 1 223 ? 12.001 -1.290 -28.371 1.00 85.88 223 ASP A O 1
ATOM 1865 N N . ILE A 1 224 ? 12.382 -2.046 -26.295 1.00 84.88 224 ILE A N 1
ATOM 1866 C CA . ILE A 1 224 ? 13.060 -0.839 -25.810 1.00 84.88 224 ILE A CA 1
ATOM 1867 C C . ILE A 1 224 ? 14.562 -1.060 -25.700 1.00 84.88 224 ILE A C 1
ATOM 1869 O O . ILE A 1 224 ? 15.331 -0.184 -26.097 1.00 84.88 224 ILE A O 1
ATOM 1873 N N . LEU A 1 225 ? 14.969 -2.212 -25.170 1.00 83.31 225 LEU A N 1
ATOM 1874 C CA . LEU A 1 225 ? 16.358 -2.539 -24.887 1.00 83.31 225 LEU A CA 1
ATOM 1875 C C . LEU A 1 225 ? 16.915 -3.494 -25.943 1.00 83.31 225 LEU A C 1
ATOM 1877 O O . LEU A 1 225 ? 16.295 -4.500 -26.286 1.00 83.31 225 LEU A O 1
ATOM 1881 N N . ASP A 1 226 ? 18.127 -3.212 -26.418 1.00 81.25 226 ASP A N 1
ATOM 1882 C CA . ASP A 1 226 ? 18.868 -4.162 -27.243 1.00 81.25 226 ASP A CA 1
ATOM 1883 C C . ASP A 1 226 ? 19.490 -5.285 -26.386 1.00 81.25 226 ASP A C 1
ATOM 1885 O O . ASP A 1 226 ? 19.526 -5.229 -25.152 1.00 81.25 226 ASP A O 1
ATOM 1889 N N . THR A 1 227 ? 20.012 -6.330 -27.035 1.00 77.44 227 THR A N 1
ATOM 1890 C CA . THR A 1 227 ? 20.619 -7.479 -26.341 1.00 77.44 227 THR A CA 1
ATOM 1891 C C . THR A 1 227 ? 21.781 -7.081 -25.422 1.00 77.44 227 THR A C 1
ATOM 1893 O O . THR A 1 227 ? 21.996 -7.723 -24.395 1.00 77.44 227 THR A O 1
ATOM 1896 N N . LYS A 1 228 ? 22.541 -6.031 -25.760 1.00 75.31 228 LYS A N 1
ATOM 1897 C CA . LYS A 1 228 ? 23.670 -5.573 -24.939 1.00 75.31 228 LYS A CA 1
ATOM 1898 C C . LYS A 1 228 ? 23.179 -4.825 -23.701 1.00 75.31 228 LYS A C 1
ATOM 1900 O O . LYS A 1 228 ? 23.721 -5.049 -22.621 1.00 75.31 228 LYS A O 1
ATOM 1905 N N . SER A 1 229 ? 22.148 -3.990 -23.832 1.00 74.31 229 SER A N 1
ATOM 1906 C CA . SER A 1 229 ? 21.478 -3.335 -22.705 1.00 74.31 229 SER A CA 1
ATOM 1907 C C . SER A 1 229 ? 20.886 -4.367 -21.741 1.00 74.31 229 SER A C 1
ATOM 1909 O O . SER A 1 229 ? 21.132 -4.281 -20.539 1.00 74.31 229 SER A O 1
ATOM 1911 N N . TRP A 1 230 ? 20.217 -5.401 -22.260 1.00 72.94 230 TRP A N 1
ATOM 1912 C CA . TRP A 1 230 ? 19.723 -6.529 -21.460 1.00 72.94 230 TRP A CA 1
ATOM 1913 C C . TRP A 1 230 ? 20.834 -7.258 -20.697 1.00 72.94 230 TRP A C 1
ATOM 1915 O O . TRP A 1 230 ? 20.717 -7.496 -19.494 1.00 72.94 230 TRP A O 1
ATOM 1925 N N . ALA A 1 231 ? 21.944 -7.573 -21.369 1.00 69.06 231 ALA A N 1
ATOM 1926 C CA . ALA A 1 231 ? 23.082 -8.225 -20.727 1.00 69.06 231 ALA A CA 1
ATOM 1927 C C . ALA A 1 231 ? 23.701 -7.352 -19.622 1.00 69.06 231 ALA A C 1
ATOM 1929 O O . ALA A 1 231 ? 24.126 -7.882 -18.604 1.00 69.06 231 ALA A O 1
ATOM 1930 N N . SER A 1 232 ? 23.718 -6.024 -19.781 1.00 68.38 232 SER A N 1
ATOM 1931 C CA . SER A 1 232 ? 24.261 -5.112 -18.763 1.00 68.38 232 SER A CA 1
ATOM 1932 C C . SER A 1 232 ? 23.415 -5.028 -17.485 1.00 68.38 232 SER A C 1
ATOM 1934 O O . SER A 1 232 ? 23.974 -4.834 -16.410 1.00 68.38 232 SER A O 1
ATOM 1936 N N . LEU A 1 233 ? 22.096 -5.236 -17.589 1.00 63.91 233 LEU A N 1
ATOM 1937 C CA . LEU A 1 233 ? 21.179 -5.310 -16.445 1.00 63.91 233 LEU A CA 1
ATOM 1938 C C . LEU A 1 233 ? 21.368 -6.584 -15.613 1.00 63.91 233 LEU A C 1
ATOM 1940 O O . LEU A 1 233 ? 21.109 -6.576 -14.420 1.00 63.91 233 LEU A O 1
ATOM 1944 N N . SER A 1 234 ? 21.824 -7.674 -16.236 1.00 53.94 234 SER A N 1
ATOM 1945 C CA . SER A 1 234 ? 21.921 -9.001 -15.603 1.00 53.94 234 SER A CA 1
ATOM 1946 C C . SER A 1 234 ? 23.168 -9.184 -14.724 1.00 53.94 234 SER A C 1
ATOM 1948 O O . SER A 1 234 ? 23.367 -10.256 -14.157 1.00 53.94 234 SER A O 1
ATOM 1950 N N . VAL A 1 235 ? 24.060 -8.189 -14.690 1.00 44.12 235 VAL A N 1
ATOM 1951 C CA . VAL A 1 2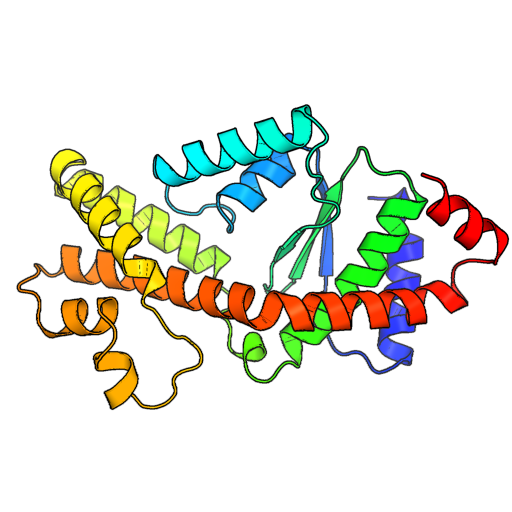35 ? 25.418 -8.293 -14.120 1.00 44.12 235 VAL A CA 1
ATOM 1952 C C . VAL A 1 235 ? 25.637 -7.287 -12.974 1.00 44.12 235 VAL A C 1
ATOM 1954 O O . VAL A 1 235 ? 26.733 -7.221 -12.421 1.00 44.12 235 VAL A O 1
ATOM 1957 N N . GLN A 1 236 ? 24.612 -6.514 -12.602 1.00 43.72 236 GLN A N 1
ATOM 1958 C CA . GLN A 1 236 ? 24.620 -5.560 -11.483 1.00 43.72 236 GLN A CA 1
ATOM 1959 C C . GLN A 1 236 ? 23.606 -5.965 -10.421 1.00 43.72 236 GLN A C 1
ATOM 1961 O O . GLN A 1 236 ? 23.871 -5.645 -9.244 1.00 43.72 236 GLN A O 1
#

Solvent-accessible surface area (backbone atoms only — not comparable to full-atom values): 13047 Å² total; per-residue (Å²): 106,79,92,47,48,68,58,50,54,51,51,52,52,49,41,46,74,75,66,55,56,59,67,59,73,47,78,41,76,32,52,75,63,60,50,40,54,38,60,36,58,70,41,64,64,43,60,89,53,72,68,38,55,52,45,31,54,51,53,52,52,34,41,79,66,70,75,46,77,86,70,64,50,74,46,76,32,81,58,21,42,34,42,38,50,66,86,50,53,74,66,57,46,53,48,45,54,40,25,48,54,22,39,42,22,42,43,59,66,34,89,71,48,47,70,52,63,45,57,46,56,62,49,30,36,50,46,25,54,51,52,52,53,46,30,75,74,66,33,53,87,54,47,50,62,50,49,55,55,46,60,70,41,30,79,44,57,60,66,83,58,80,50,70,72,63,44,44,70,25,60,51,49,34,43,70,75,66,51,97,60,57,74,68,57,46,49,51,46,49,51,48,44,55,53,32,34,50,50,45,44,52,65,75,42,39,71,62,43,52,54,46,8,54,51,41,19,56,62,56,43,61,83,71,47,52,75,66,58,54,56,60,64,77,76,114

Nearest PDB structures (foldseek):
  6qfm-assembly1_A  TM=2.552E-01  e=8.501E+00  Homo sapiens
  2z0o-assembly1_A-2  TM=2.242E-01  e=9.864E+00  Homo sapiens

pLDDT: mean 91.29, std 7.59, range [43.72, 98.12]

Secondary structure (DSSP, 8-state):
-GGGHHHHHHHHHHHHHTT-----EEEEEE-HHHHHHHHHHSSTTPPP-HHHHHHHHHHHHHHHTTS----EEEE--SSEEEEEETTS-HHHHHHHHHHHHHHHHHHHH-TTGGGS-TTHHHHHHHHHHHHHHHHHHH-HHHHHHHHHHHHHHHTT--TT---HHHHTTSHHHHHHHHS---HHHHHHHHHHHHHHHHHHHHHHHHHHHHHHHHHHHHHHHTTTS-HHHHHHHTT-

Foldseek 3Di:
DVLCPVLLVLLVVVCVVVPFDFAAEDEDEDAQLVVLLCVLQVEPQAADAVSSVVSSVVSVVCVVVVVDDDQKDWAQARVIYIYHYPPDDPLSSSLRSQLVSLLRSCCCPPPQNVPADNCVNVLRNVLNVLLVVCCVVPNPVPSRVLLVVLLVQLLQADLPDDDPVVRCVGPLNVCLVDPPDDPSSSVNSVSSNSVSSNVNSCVVCVVVSSVSSNVSSVVSVVVVDDPVSVVVVVPD